Protein AF-A0A6I3SQA0-F1 (afdb_monomer_lite)

Foldseek 3Di:
DDDDDDDDPPDDDDPPPPDDPDPDDDDDDDDDDDDDDDDDDDDDDDDDDPPDPPLPLDDLCNAPCNVVLVVLVVLVVVLVVLLVVLVVLLVVLLVVLPPPPCVVVLVVLVVVLVVVVVVLVVVLVVLVVQLVVLVVQLVVCSVVSPPPSNNCSSPVRNSVSSVVNSVSSVVNSVSSVVSSVVSVVSVDPPPDD

Radius of gyration: 27.85 Å; chains: 1; bounding box: 85×51×80 Å

Sequence (193 aa):
MLKKLGTVVATLLIALAFAVPAFAADDIGASTAATDTQAVITDGNSGESTENSNIKTLKVKELQGYDQLLTLRAEAVQIRSQIAQNNKTINNLGPSFKKSSNKTQAKSIIANYRTQIKQLRTDLKTLWATQKTNWTDMKIAKKAKDSATMQQIMTDKILVTRTDINSKLSSIVTLQQQTIQSLQGLLQPVAQQ

Structure (mmCIF, N/CA/C/O backbone):
data_AF-A0A6I3SQA0-F1
#
_entry.id   AF-A0A6I3SQA0-F1
#
loop_
_atom_site.group_PDB
_atom_site.id
_atom_site.type_symbol
_atom_site.label_atom_id
_atom_site.label_alt_id
_atom_site.label_comp_id
_atom_site.label_asym_id
_atom_site.label_entity_id
_atom_site.label_seq_id
_atom_site.pdbx_PDB_ins_code
_atom_site.Cartn_x
_atom_site.Cartn_y
_atom_site.Cartn_z
_atom_site.occupancy
_atom_site.B_iso_or_equiv
_atom_site.auth_seq_id
_atom_site.auth_comp_id
_atom_site.auth_asym_id
_atom_site.auth_atom_id
_atom_site.pdbx_PDB_model_num
ATOM 1 N N . MET A 1 1 ? -50.321 13.659 24.197 1.00 42.19 1 MET A N 1
ATOM 2 C CA . MET A 1 1 ? -49.419 12.818 23.381 1.00 42.19 1 MET A CA 1
ATOM 3 C C . MET A 1 1 ? -48.777 13.676 22.297 1.00 42.19 1 MET A C 1
ATOM 5 O O . MET A 1 1 ? -49.340 13.827 21.227 1.00 42.19 1 MET A O 1
ATOM 9 N N . LEU A 1 2 ? -47.642 14.310 22.593 1.00 41.03 2 LEU A N 1
ATOM 10 C CA . LEU A 1 2 ? -46.881 15.098 21.622 1.00 41.03 2 LEU A CA 1
ATOM 11 C C . LEU A 1 2 ? -45.393 14.937 21.936 1.00 41.03 2 LEU A C 1
ATOM 13 O O . LEU A 1 2 ? -44.930 15.428 22.962 1.00 41.03 2 LEU A O 1
ATOM 17 N N . LYS A 1 3 ? -44.641 14.305 21.036 1.00 37.97 3 LYS A N 1
ATOM 18 C CA . LYS A 1 3 ? -43.213 14.591 20.878 1.00 37.97 3 LYS A CA 1
ATOM 19 C C . LYS A 1 3 ? -42.933 14.816 19.397 1.00 37.97 3 LYS A C 1
ATOM 21 O O . LYS A 1 3 ? -42.853 13.888 18.604 1.00 37.97 3 LYS A O 1
ATOM 26 N N . LYS A 1 4 ? -42.887 16.108 19.067 1.00 35.59 4 LYS A N 1
ATOM 27 C CA . LYS A 1 4 ? -42.318 16.695 17.855 1.00 35.59 4 LYS A CA 1
ATOM 28 C C . LYS A 1 4 ? -40.792 16.489 17.825 1.00 35.59 4 LYS A C 1
ATOM 30 O O . LYS A 1 4 ? -40.180 16.308 18.874 1.00 35.59 4 LYS A O 1
ATOM 35 N N . LEU A 1 5 ? -40.244 16.745 16.634 1.00 31.92 5 LEU A N 1
ATOM 36 C CA . LEU A 1 5 ? -38.847 17.046 16.284 1.00 31.92 5 LEU A CA 1
ATOM 37 C C . LEU A 1 5 ? -37.906 15.834 16.211 1.00 31.92 5 LEU A C 1
ATOM 39 O O . LEU A 1 5 ? -37.794 15.060 17.145 1.00 31.92 5 LEU A O 1
ATOM 43 N N . GLY A 1 6 ? -37.143 15.638 15.143 1.00 29.95 6 GLY A N 1
ATOM 44 C CA . GLY A 1 6 ? -36.937 16.484 13.979 1.00 29.95 6 GLY A CA 1
ATOM 45 C C . GLY A 1 6 ? -35.904 15.815 13.085 1.00 29.95 6 GLY A C 1
ATOM 46 O O . GLY A 1 6 ? -34.876 15.329 13.552 1.00 29.95 6 GLY A O 1
ATOM 47 N N . THR A 1 7 ? -36.217 15.773 11.800 1.00 44.69 7 THR A N 1
ATOM 48 C CA . THR A 1 7 ? -35.307 15.456 10.710 1.00 44.69 7 THR A CA 1
ATOM 49 C C . THR A 1 7 ? -34.054 16.321 10.834 1.00 44.69 7 THR A C 1
ATOM 51 O O . THR A 1 7 ? -34.118 17.529 10.628 1.00 44.69 7 THR A O 1
ATOM 54 N N . VAL A 1 8 ? -32.911 15.719 11.162 1.00 34.03 8 VAL A N 1
ATOM 55 C CA . VAL A 1 8 ? -31.604 16.358 10.975 1.00 34.03 8 VAL A CA 1
ATOM 56 C C . VAL A 1 8 ? -30.905 15.614 9.849 1.00 34.03 8 VAL A C 1
ATOM 58 O O . VAL A 1 8 ? -30.172 14.649 10.054 1.00 34.03 8 VAL A O 1
ATOM 61 N N . VAL A 1 9 ? -31.178 16.081 8.632 1.00 40.03 9 VAL A N 1
ATOM 62 C CA . VAL A 1 9 ? -30.274 15.920 7.496 1.00 40.03 9 VAL A CA 1
ATOM 63 C C . VAL A 1 9 ? -29.010 16.694 7.860 1.00 40.03 9 VAL A C 1
ATOM 65 O O . VAL A 1 9 ? -28.959 17.914 7.742 1.00 40.03 9 VAL A O 1
ATOM 68 N N . ALA A 1 10 ? -28.002 15.995 8.376 1.00 32.12 10 ALA A N 1
ATOM 69 C CA . ALA A 1 10 ? -26.673 16.559 8.556 1.00 32.12 10 ALA A CA 1
ATOM 70 C C . ALA A 1 10 ? -25.866 16.306 7.281 1.00 32.12 10 ALA A C 1
ATOM 72 O O . ALA A 1 10 ? -25.094 15.354 7.169 1.00 32.12 10 ALA A O 1
ATOM 73 N N . THR A 1 11 ? -26.080 17.184 6.306 1.00 37.72 11 THR A N 1
ATOM 74 C CA . THR A 1 11 ? -25.129 17.459 5.234 1.00 37.72 11 THR A CA 1
ATOM 75 C C . THR A 1 11 ? -23.795 17.840 5.873 1.00 37.72 11 THR A C 1
ATOM 77 O O . THR A 1 11 ? -23.698 18.885 6.511 1.00 37.72 11 THR A O 1
ATOM 80 N N . LEU A 1 12 ? -22.755 17.022 5.710 1.00 29.83 12 LEU A N 1
ATOM 81 C CA . LEU A 1 12 ? -21.387 17.498 5.897 1.00 29.83 12 LEU A CA 1
ATOM 82 C C . LEU A 1 12 ? -20.441 16.798 4.920 1.00 29.83 12 LEU A C 1
ATOM 84 O O . LEU A 1 12 ? -19.926 15.705 5.164 1.00 29.83 12 LEU A O 1
ATOM 88 N N . LEU A 1 13 ? -20.249 17.474 3.784 1.00 32.06 13 LEU A N 1
ATOM 89 C CA . LEU A 1 13 ? -19.132 17.275 2.874 1.00 32.06 13 LEU A CA 1
ATOM 90 C C . LEU A 1 13 ? -17.818 17.364 3.658 1.00 32.06 13 LEU A C 1
ATOM 92 O O . LEU A 1 13 ? -17.488 18.418 4.193 1.00 32.06 13 LEU A O 1
ATOM 96 N N . ILE A 1 14 ? -17.014 16.305 3.619 1.00 33.38 14 ILE A N 1
ATOM 97 C CA . ILE A 1 14 ? -15.559 16.447 3.685 1.00 33.38 14 ILE A CA 1
ATOM 98 C C . ILE A 1 14 ? -15.004 15.711 2.474 1.00 33.38 14 ILE A C 1
ATOM 100 O O . ILE A 1 14 ? -14.694 14.519 2.507 1.00 33.38 14 ILE A O 1
ATOM 104 N N . ALA A 1 15 ? -14.935 16.454 1.373 1.00 27.38 15 ALA A N 1
ATOM 105 C CA . ALA A 1 15 ? -14.136 16.101 0.221 1.00 27.38 15 ALA A CA 1
ATOM 106 C C . ALA A 1 15 ? -12.661 16.135 0.644 1.00 27.38 15 ALA A C 1
ATOM 108 O O . ALA A 1 15 ? -12.051 17.200 0.710 1.00 27.38 15 ALA A O 1
ATOM 109 N N . LEU A 1 16 ? -12.062 14.975 0.929 1.00 33.22 16 LEU A N 1
ATOM 110 C CA . LEU A 1 16 ? -10.613 14.855 0.787 1.00 33.22 16 LEU A CA 1
ATOM 111 C C . LEU A 1 16 ? -10.333 14.735 -0.710 1.00 33.22 16 LEU A C 1
ATOM 113 O O . LEU A 1 16 ? -10.304 13.643 -1.277 1.00 33.22 16 LEU A O 1
ATOM 117 N N . ALA A 1 17 ? -10.186 15.896 -1.345 1.00 27.89 17 ALA A N 1
ATOM 118 C CA . ALA A 1 17 ? -9.685 16.031 -2.697 1.00 27.89 17 ALA A CA 1
ATOM 119 C C . ALA A 1 17 ? -8.232 15.534 -2.740 1.00 27.89 17 ALA A C 1
ATOM 121 O O . ALA A 1 17 ? -7.281 16.298 -2.599 1.00 27.89 17 ALA A O 1
ATOM 122 N N . PHE A 1 18 ? -8.047 14.231 -2.936 1.00 32.66 18 PHE A N 1
ATOM 123 C CA . PHE A 1 18 ? -6.822 13.743 -3.548 1.00 32.66 18 PHE A CA 1
ATOM 124 C C . PHE A 1 18 ? -7.008 13.880 -5.048 1.00 32.66 18 PHE A C 1
ATOM 126 O O . PHE A 1 18 ? -7.615 13.025 -5.691 1.00 32.66 18 PHE A O 1
ATOM 133 N N . ALA A 1 19 ? -6.527 15.008 -5.571 1.00 26.86 19 ALA A N 1
ATOM 134 C CA . ALA A 1 19 ? -6.449 15.273 -6.994 1.00 26.86 19 ALA A CA 1
ATOM 135 C C . ALA A 1 19 ? -5.801 14.072 -7.698 1.00 26.86 19 ALA A C 1
ATOM 137 O O . ALA A 1 19 ? -4.611 13.792 -7.544 1.00 26.86 19 ALA A O 1
ATOM 138 N N . VAL A 1 20 ? -6.614 13.345 -8.457 1.00 37.06 20 VAL A N 1
ATOM 139 C CA . VAL A 1 20 ? -6.138 12.502 -9.546 1.00 37.06 20 VAL A CA 1
ATOM 140 C C . VAL A 1 20 ? -5.613 13.482 -10.595 1.00 37.06 20 VAL A C 1
ATOM 142 O O . VAL A 1 20 ? -6.399 14.311 -11.051 1.00 37.06 20 VAL A O 1
ATOM 145 N N . PRO A 1 21 ? -4.325 13.470 -10.978 1.00 33.28 21 PRO A N 1
ATOM 146 C CA . PRO A 1 21 ? -3.909 14.250 -12.130 1.00 33.28 21 PRO A CA 1
ATOM 147 C C . PRO A 1 21 ? -4.574 13.642 -13.369 1.00 33.28 21 PRO A C 1
ATOM 149 O O . PRO A 1 21 ? -4.162 12.592 -13.864 1.00 33.28 21 PRO A O 1
ATOM 152 N N . ALA A 1 22 ? -5.637 14.300 -13.830 1.00 29.73 22 ALA A N 1
ATOM 153 C CA . ALA A 1 22 ? -6.148 14.156 -15.178 1.00 29.73 22 ALA A CA 1
ATOM 154 C C . ALA A 1 22 ? -5.060 14.686 -16.118 1.00 29.73 22 ALA A C 1
ATOM 156 O O . ALA A 1 22 ? -4.731 15.870 -16.098 1.00 29.73 22 ALA A O 1
ATOM 157 N N . PHE A 1 23 ? -4.440 13.800 -16.895 1.00 36.56 23 PHE A N 1
ATOM 158 C CA . PHE A 1 23 ? -3.566 14.222 -17.981 1.00 36.56 23 PHE A CA 1
ATOM 159 C C . PHE A 1 23 ? -4.455 14.679 -19.136 1.00 36.56 23 PHE A C 1
ATOM 161 O O . PHE A 1 23 ? -4.840 13.876 -19.981 1.00 36.56 23 PHE A O 1
ATOM 168 N N . ALA A 1 24 ? -4.804 15.966 -19.120 1.00 29.92 24 ALA A N 1
ATOM 169 C CA . ALA A 1 24 ? -5.244 16.672 -20.308 1.00 29.92 24 ALA A CA 1
ATOM 170 C C . ALA A 1 24 ? -4.073 16.692 -21.298 1.00 29.92 24 ALA A C 1
ATOM 172 O O . ALA A 1 24 ? -2.954 17.091 -20.960 1.00 29.92 24 ALA A O 1
ATOM 173 N N . ALA A 1 25 ? -4.330 16.163 -22.487 1.00 41.66 25 ALA A N 1
ATOM 174 C CA . ALA A 1 25 ? -3.554 16.483 -23.662 1.00 41.66 25 ALA A CA 1
ATOM 175 C C . ALA A 1 25 ? -3.893 17.929 -24.019 1.00 41.66 25 ALA A C 1
ATOM 177 O O . ALA A 1 25 ? -5.056 18.211 -24.273 1.00 41.66 25 ALA A O 1
ATOM 178 N N . ASP A 1 26 ? -2.902 18.811 -24.003 1.00 27.00 26 ASP A N 1
ATOM 179 C CA . ASP A 1 26 ? -2.930 19.979 -24.867 1.00 27.00 26 ASP A CA 1
ATOM 180 C C . ASP A 1 26 ? -1.509 20.296 -25.321 1.00 27.00 26 ASP A C 1
ATOM 182 O O . ASP A 1 26 ? -0.559 20.412 -24.540 1.00 27.00 26 ASP A O 1
ATOM 186 N N . ASP A 1 27 ? -1.417 20.292 -26.639 1.00 35.72 27 ASP A N 1
ATOM 187 C CA . ASP A 1 27 ? -0.406 20.885 -27.485 1.00 35.72 27 ASP A CA 1
ATOM 188 C C . ASP A 1 27 ? -0.592 22.407 -27.432 1.00 35.72 27 ASP A C 1
ATOM 190 O O . ASP A 1 27 ? -1.727 22.865 -27.386 1.00 35.72 27 ASP A O 1
ATOM 194 N N . ILE A 1 28 ? 0.499 23.170 -27.394 1.00 33.66 28 ILE A N 1
ATOM 195 C CA . ILE A 1 28 ? 0.663 24.505 -27.993 1.00 33.66 28 ILE A CA 1
ATOM 196 C C . ILE A 1 28 ? 2.123 24.915 -27.751 1.00 33.66 28 ILE A C 1
ATOM 198 O O . ILE A 1 28 ? 2.663 24.803 -26.647 1.00 33.66 28 ILE A O 1
ATOM 202 N N . GLY A 1 29 ? 2.767 25.322 -28.843 1.00 29.42 29 GLY A N 1
ATOM 203 C CA . GLY A 1 29 ? 4.192 25.600 -28.949 1.00 29.42 29 GLY A CA 1
ATOM 204 C C . GLY A 1 29 ? 4.628 27.023 -28.576 1.00 29.42 29 GLY A C 1
ATOM 205 O O . GLY A 1 29 ? 3.884 27.796 -27.981 1.00 29.42 29 GLY A O 1
ATOM 206 N N . ALA A 1 30 ? 5.848 27.323 -29.049 1.00 30.61 30 ALA A N 1
ATOM 207 C CA . ALA A 1 30 ? 6.644 28.560 -28.977 1.00 30.61 30 ALA A CA 1
ATOM 208 C C . ALA A 1 30 ? 7.423 28.758 -27.655 1.00 30.61 30 ALA A C 1
ATOM 210 O O . ALA A 1 30 ? 6.841 28.904 -26.590 1.00 30.61 30 ALA A O 1
ATOM 211 N N . SER A 1 31 ? 8.751 28.562 -27.623 1.00 36.62 31 SER A N 1
ATOM 212 C CA . SER A 1 31 ? 9.855 29.346 -28.231 1.00 36.62 31 SER A CA 1
ATOM 213 C C . SER A 1 31 ? 10.203 30.604 -27.431 1.00 36.62 31 SER A C 1
ATOM 215 O O . SER A 1 31 ? 9.398 31.521 -27.429 1.00 36.62 31 SER A O 1
ATOM 217 N N . THR A 1 32 ? 11.422 30.654 -26.866 1.00 29.69 32 THR A N 1
ATOM 218 C CA . THR A 1 32 ? 12.403 31.758 -27.020 1.00 29.69 32 THR A CA 1
ATOM 219 C C . THR A 1 32 ? 13.743 31.427 -26.330 1.00 29.69 32 THR A C 1
ATOM 221 O O . THR A 1 32 ? 13.798 31.334 -25.111 1.00 29.69 32 THR A O 1
ATOM 224 N N . ALA A 1 33 ? 14.779 31.269 -27.165 1.00 29.97 33 ALA A N 1
ATOM 225 C CA . ALA A 1 33 ? 16.133 31.858 -27.143 1.00 29.97 33 ALA A CA 1
ATOM 226 C C . ALA A 1 33 ? 17.125 31.773 -25.949 1.00 29.97 33 ALA A C 1
ATOM 228 O O . ALA A 1 33 ? 16.778 31.959 -24.787 1.00 29.97 33 ALA A O 1
ATOM 229 N N . ALA A 1 34 ? 18.400 31.718 -26.387 1.00 29.77 34 ALA A N 1
ATOM 230 C CA . ALA A 1 34 ? 19.693 32.024 -25.744 1.00 29.77 34 ALA A CA 1
ATOM 231 C C . ALA A 1 34 ? 20.416 30.812 -25.094 1.00 29.77 34 ALA A C 1
ATOM 233 O O . ALA A 1 34 ? 19.818 30.091 -24.307 1.00 29.77 34 ALA A O 1
ATOM 234 N N . THR A 1 35 ? 21.681 30.477 -25.392 1.00 30.95 35 THR A N 1
ATOM 235 C CA . THR A 1 35 ? 22.787 31.275 -25.961 1.00 30.95 35 THR A CA 1
ATOM 236 C C . THR A 1 35 ? 23.863 30.367 -26.581 1.00 30.95 35 THR A C 1
ATOM 238 O O . THR A 1 35 ? 24.068 29.242 -26.129 1.00 30.95 35 THR A O 1
ATOM 241 N N . ASP A 1 36 ? 24.542 30.914 -27.589 1.00 33.62 36 ASP A N 1
ATOM 242 C CA . ASP A 1 36 ? 25.757 30.465 -28.279 1.00 33.62 36 ASP A CA 1
ATOM 243 C C . ASP A 1 36 ? 26.790 29.679 -27.458 1.00 33.62 36 ASP A C 1
ATOM 245 O O . ASP A 1 36 ? 27.212 30.086 -26.375 1.00 33.62 36 ASP A O 1
ATOM 249 N N . THR A 1 37 ? 27.359 28.652 -28.089 1.00 33.88 37 THR A N 1
ATOM 250 C CA . THR A 1 37 ? 28.817 28.465 -28.095 1.00 33.88 37 THR A CA 1
ATOM 251 C C . THR A 1 37 ? 29.244 27.768 -29.383 1.00 33.88 37 THR A C 1
ATOM 253 O O . THR A 1 37 ? 28.680 26.754 -29.788 1.00 33.88 37 THR A O 1
ATOM 256 N N . GLN A 1 38 ? 30.222 28.382 -30.043 1.00 31.52 38 GLN A N 1
ATOM 257 C CA . GLN A 1 38 ? 30.774 28.003 -31.336 1.00 31.52 38 GLN A CA 1
ATOM 258 C C . GLN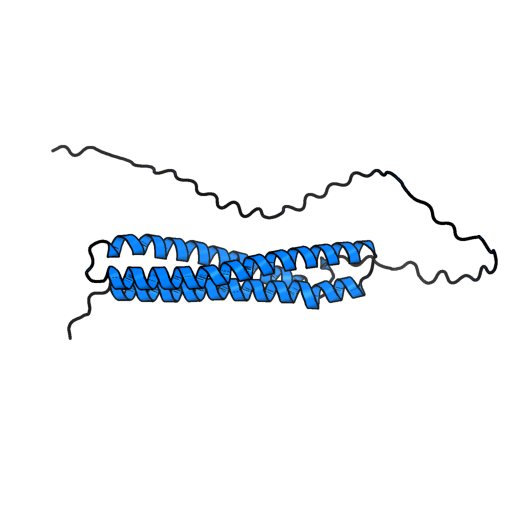 A 1 38 ? 31.399 26.602 -31.331 1.00 31.52 38 GLN A C 1
ATOM 260 O O . GLN A 1 38 ? 32.177 26.270 -30.438 1.00 31.52 38 GLN A O 1
ATOM 265 N N . ALA A 1 39 ? 31.179 25.851 -32.410 1.00 32.28 39 ALA A N 1
ATOM 266 C CA . ALA A 1 39 ? 32.144 24.878 -32.903 1.00 32.28 39 ALA A CA 1
ATOM 267 C C . ALA A 1 39 ? 32.172 24.926 -34.438 1.00 32.28 39 ALA A C 1
ATOM 269 O O . ALA A 1 39 ? 31.146 24.877 -35.112 1.00 32.28 39 ALA A O 1
ATOM 270 N N . VAL A 1 40 ? 33.390 25.107 -34.930 1.00 30.30 40 VAL A N 1
ATOM 271 C CA . VAL A 1 40 ? 33.841 25.313 -36.306 1.00 30.30 40 VAL A CA 1
ATOM 272 C C . VAL A 1 40 ? 33.464 24.154 -37.239 1.00 30.30 40 VAL A C 1
ATOM 274 O O . VAL A 1 40 ? 33.507 22.990 -36.849 1.00 30.30 40 VAL A O 1
ATOM 277 N N . ILE A 1 41 ? 33.134 24.501 -38.487 1.00 37.31 41 ILE A N 1
ATOM 278 C CA . ILE A 1 41 ? 32.926 23.587 -39.617 1.00 37.31 41 ILE A CA 1
ATOM 279 C C . ILE A 1 41 ? 34.285 23.050 -40.086 1.00 37.31 41 ILE A C 1
ATOM 281 O O . ILE A 1 41 ? 35.149 23.839 -40.463 1.00 37.31 41 ILE A O 1
ATOM 285 N N . THR A 1 42 ? 34.420 21.727 -40.169 1.00 36.78 42 THR A N 1
ATOM 286 C CA . THR A 1 42 ? 35.333 21.088 -41.125 1.00 36.78 42 THR A CA 1
ATOM 287 C C . THR A 1 42 ? 34.539 20.045 -41.901 1.00 36.78 42 THR A C 1
ATOM 289 O O . THR A 1 42 ? 34.077 19.054 -41.338 1.00 36.78 42 THR A O 1
ATOM 292 N N . ASP A 1 43 ? 34.352 20.327 -43.188 1.00 36.72 43 ASP A N 1
ATOM 293 C CA . ASP A 1 43 ? 33.800 19.432 -44.202 1.00 36.72 43 ASP A CA 1
ATOM 294 C C . ASP A 1 43 ? 34.686 18.192 -44.381 1.00 36.72 43 ASP A C 1
ATOM 296 O O . ASP A 1 43 ? 35.915 18.294 -44.378 1.00 36.72 43 ASP A O 1
ATOM 300 N N . GLY A 1 44 ? 34.064 17.035 -44.617 1.00 32.09 44 GLY A N 1
ATOM 301 C CA . GLY A 1 44 ? 34.763 15.861 -45.140 1.00 32.09 44 GLY A CA 1
ATOM 302 C C . GLY A 1 44 ? 34.327 14.535 -44.531 1.00 32.09 44 GLY A C 1
ATOM 303 O O . GLY A 1 44 ? 34.974 14.032 -43.620 1.00 32.09 44 GLY A O 1
ATOM 304 N N . ASN A 1 45 ? 33.252 13.955 -45.069 1.00 35.22 45 ASN A N 1
ATOM 305 C CA . ASN A 1 45 ? 33.235 12.627 -45.704 1.00 35.22 45 ASN A CA 1
ATOM 306 C C . ASN A 1 45 ? 31.795 12.086 -45.684 1.00 35.22 45 ASN A C 1
ATOM 308 O O . ASN A 1 45 ? 31.339 11.471 -44.721 1.00 35.22 45 ASN A O 1
ATOM 312 N N . SER A 1 46 ? 31.067 12.353 -46.765 1.00 42.59 46 SER A N 1
ATOM 313 C CA . SER A 1 46 ? 29.770 11.763 -47.074 1.00 42.59 46 SER A CA 1
ATOM 314 C C . SER A 1 46 ? 29.947 10.273 -47.374 1.00 42.59 46 SER A C 1
ATOM 316 O O . SER A 1 46 ? 30.224 9.888 -48.509 1.00 42.59 46 SER A O 1
ATOM 318 N N . GLY A 1 47 ? 29.812 9.452 -46.338 1.00 29.48 47 GLY A N 1
ATOM 319 C CA . GLY A 1 47 ? 29.610 8.013 -46.434 1.00 29.48 47 GLY A CA 1
ATOM 320 C C . GLY A 1 47 ? 28.231 7.683 -45.885 1.00 29.48 47 GLY A C 1
ATOM 321 O O . GLY A 1 47 ? 28.007 7.741 -44.680 1.00 29.48 47 GLY A O 1
ATOM 322 N N . GLU A 1 48 ? 27.302 7.395 -46.788 1.00 41.66 48 GLU A N 1
ATOM 323 C CA . GLU A 1 48 ? 25.986 6.852 -46.488 1.00 41.66 48 GLU A CA 1
ATOM 324 C C . GLU A 1 48 ? 26.085 5.622 -45.579 1.00 41.66 48 GLU A C 1
ATOM 326 O O . GLU A 1 48 ? 26.630 4.586 -45.947 1.00 41.66 48 GLU A O 1
ATOM 331 N N . SER A 1 49 ? 25.433 5.698 -44.428 1.00 37.25 49 SER A N 1
ATOM 332 C CA . SER A 1 49 ? 24.688 4.562 -43.903 1.00 37.25 49 SER A CA 1
ATOM 333 C C . SER A 1 49 ? 23.388 5.112 -43.338 1.00 37.25 49 SER A C 1
ATOM 335 O O . SER A 1 49 ? 23.240 5.365 -42.141 1.00 37.25 49 SER A O 1
ATOM 337 N N . THR A 1 50 ? 22.434 5.354 -44.237 1.00 43.22 50 THR A N 1
ATOM 338 C CA . THR A 1 50 ? 21.017 5.498 -43.900 1.00 43.22 50 THR A CA 1
ATOM 339 C C . THR A 1 50 ? 20.519 4.140 -43.399 1.00 43.22 50 THR A C 1
ATOM 341 O O . THR A 1 50 ? 19.752 3.445 -44.059 1.00 43.22 50 THR A O 1
ATOM 344 N N . GLU A 1 51 ? 21.008 3.712 -42.237 1.00 44.50 51 GLU A N 1
ATOM 345 C CA . GLU A 1 51 ? 20.535 2.508 -41.578 1.00 44.50 51 GLU A CA 1
ATOM 346 C C . GLU A 1 51 ? 19.158 2.794 -40.979 1.00 44.50 51 GLU A C 1
ATOM 348 O O . GLU A 1 51 ? 18.982 3.274 -39.864 1.00 44.50 51 GLU A O 1
ATOM 353 N N . ASN A 1 52 ? 18.165 2.452 -41.795 1.00 43.28 52 ASN A N 1
ATOM 354 C CA . ASN A 1 52 ? 16.949 1.790 -41.359 1.00 43.28 52 ASN A CA 1
ATOM 355 C C . ASN A 1 52 ? 16.037 2.633 -40.448 1.00 43.28 52 ASN A C 1
ATOM 357 O O . ASN A 1 52 ? 15.850 2.384 -39.256 1.00 43.28 52 ASN A O 1
ATOM 361 N N . SER A 1 53 ? 15.373 3.609 -41.065 1.00 39.34 53 SER A N 1
ATOM 362 C CA . SER A 1 53 ? 14.264 4.406 -40.529 1.00 39.34 53 SER A CA 1
ATOM 363 C C . SER A 1 53 ? 12.976 3.587 -40.316 1.00 39.34 53 SER A C 1
ATOM 365 O O . SER A 1 53 ? 11.893 3.960 -40.756 1.00 39.34 53 SER A O 1
ATOM 367 N N . ASN A 1 54 ? 13.078 2.495 -39.557 1.00 42.41 54 ASN A N 1
ATOM 368 C CA . ASN A 1 54 ? 11.956 1.720 -39.028 1.00 42.41 54 ASN A CA 1
ATOM 369 C C . ASN A 1 54 ? 11.953 1.700 -37.490 1.00 42.41 54 ASN A C 1
ATOM 371 O O . ASN A 1 54 ? 11.511 0.735 -36.865 1.00 42.41 54 ASN A O 1
ATOM 375 N N . ILE A 1 55 ? 12.410 2.781 -36.843 1.00 53.50 55 ILE A N 1
ATOM 376 C CA . ILE A 1 55 ? 12.257 2.944 -35.390 1.00 53.50 55 ILE A CA 1
ATOM 377 C C . ILE A 1 55 ? 10.776 3.214 -35.094 1.00 53.50 55 ILE A C 1
ATOM 379 O O . ILE A 1 55 ? 10.322 4.356 -34.968 1.00 53.50 55 ILE A O 1
ATOM 383 N N . LYS A 1 56 ? 9.995 2.135 -35.003 1.00 60.09 56 LYS A N 1
ATOM 384 C CA . LYS A 1 56 ? 8.631 2.151 -34.482 1.00 60.09 56 LYS A CA 1
ATOM 385 C C . LYS A 1 56 ? 8.697 2.781 -33.094 1.00 60.09 56 LYS A C 1
ATOM 387 O O . LYS A 1 56 ? 9.287 2.220 -32.178 1.00 60.09 56 LYS A O 1
ATOM 392 N N . THR A 1 57 ? 8.140 3.983 -32.951 1.00 64.25 57 THR A N 1
ATOM 393 C CA . THR A 1 57 ? 8.141 4.691 -31.667 1.00 64.25 57 THR A CA 1
ATOM 394 C C . THR A 1 57 ? 7.327 3.875 -30.669 1.00 64.25 57 THR A C 1
ATOM 396 O O . THR A 1 57 ? 6.097 3.851 -30.747 1.00 64.25 57 THR A O 1
ATOM 399 N N . LEU A 1 58 ? 8.021 3.192 -29.757 1.00 74.81 58 LEU A N 1
ATOM 400 C CA . LEU A 1 58 ? 7.406 2.318 -28.770 1.00 74.81 58 LEU A CA 1
ATOM 401 C C . LEU A 1 58 ? 6.500 3.143 -27.849 1.00 74.81 58 LEU A C 1
ATOM 403 O O . LEU A 1 58 ? 6.916 4.136 -27.241 1.00 74.81 58 LEU A O 1
ATOM 407 N N . LYS A 1 59 ? 5.225 2.763 -27.752 1.00 87.88 59 LYS A N 1
ATOM 408 C CA . LYS A 1 59 ? 4.281 3.424 -26.841 1.00 87.88 59 LYS A CA 1
ATOM 409 C C . LYS A 1 59 ? 4.437 2.828 -25.442 1.00 87.88 59 LYS A C 1
ATOM 411 O O . LYS A 1 59 ? 4.675 1.643 -25.293 1.00 87.88 59 LYS A O 1
ATOM 416 N N . VAL A 1 60 ? 4.195 3.617 -24.390 1.00 83.75 60 VAL A N 1
ATOM 417 C CA . VAL A 1 60 ? 4.263 3.139 -22.984 1.00 83.75 60 VAL A CA 1
ATOM 418 C C . VAL A 1 60 ? 3.391 1.898 -22.736 1.00 83.75 60 VAL A C 1
ATOM 420 O O . VAL A 1 60 ? 3.745 1.052 -21.928 1.00 83.75 60 VAL A O 1
ATOM 423 N N . LYS A 1 61 ? 2.261 1.786 -23.443 1.00 91.00 61 LYS A N 1
ATOM 424 C CA . LYS A 1 61 ? 1.348 0.635 -23.372 1.00 91.00 61 LYS A CA 1
ATOM 425 C C . LYS A 1 61 ? 1.886 -0.648 -24.018 1.00 91.00 61 LYS A C 1
ATOM 427 O O . LYS A 1 61 ? 1.305 -1.702 -23.834 1.00 91.00 61 LYS A O 1
ATOM 432 N N . GLU A 1 62 ? 2.936 -0.529 -24.821 1.00 89.38 62 GLU A N 1
ATOM 433 C CA . GLU A 1 62 ? 3.609 -1.642 -25.498 1.00 89.38 62 GLU A CA 1
ATOM 434 C C . GLU A 1 62 ? 4.817 -2.132 -24.680 1.00 89.38 62 GLU A C 1
ATOM 436 O O . GLU A 1 62 ? 5.444 -3.117 -25.055 1.00 89.38 62 GLU A O 1
ATOM 441 N N . LEU A 1 63 ? 5.142 -1.460 -23.565 1.00 91.50 63 LEU A N 1
ATOM 442 C CA . LEU A 1 63 ? 6.196 -1.884 -22.646 1.00 91.50 63 LEU A CA 1
ATOM 443 C C . LEU A 1 63 ? 5.762 -3.124 -21.868 1.00 91.50 63 LEU A C 1
ATOM 445 O O . LEU A 1 63 ? 4.629 -3.210 -21.379 1.00 91.50 63 LEU A O 1
ATOM 449 N N . GLN A 1 64 ? 6.703 -4.042 -21.667 1.00 92.50 64 GLN A N 1
ATOM 450 C CA . GLN A 1 64 ? 6.482 -5.182 -20.787 1.00 92.50 64 GLN A CA 1
ATOM 451 C C . GLN A 1 64 ? 6.189 -4.678 -19.371 1.00 92.50 64 GLN A C 1
ATOM 453 O O . GLN A 1 64 ? 6.845 -3.755 -18.878 1.00 92.50 64 GLN A O 1
ATOM 458 N N . GLY A 1 65 ? 5.182 -5.273 -18.731 1.00 92.62 65 GLY A N 1
ATOM 459 C CA . GLY A 1 65 ? 4.743 -4.883 -17.394 1.00 92.62 65 GLY A CA 1
ATOM 460 C C . GLY A 1 65 ? 3.661 -3.797 -17.354 1.00 92.62 65 GLY A C 1
ATOM 461 O O . GLY A 1 65 ? 3.154 -3.491 -16.275 1.00 92.62 65 GLY A O 1
ATOM 462 N N . TYR A 1 66 ? 3.236 -3.244 -18.497 1.00 94.12 66 TYR A N 1
ATOM 463 C CA . TYR A 1 66 ? 2.131 -2.279 -18.527 1.00 94.12 66 TYR A CA 1
ATOM 464 C C . TYR A 1 66 ? 0.817 -2.861 -17.974 1.00 94.12 66 TYR A C 1
ATOM 466 O O . TYR A 1 66 ? 0.148 -2.211 -17.169 1.00 94.12 66 TYR A O 1
ATOM 474 N N . ASP A 1 67 ? 0.477 -4.104 -18.315 1.00 94.62 67 ASP A N 1
ATOM 475 C CA . ASP A 1 67 ? -0.742 -4.755 -17.810 1.00 94.62 67 ASP A CA 1
ATOM 476 C C . ASP A 1 67 ? -0.665 -5.049 -16.305 1.00 94.62 67 ASP A C 1
ATOM 478 O O . ASP A 1 67 ? -1.639 -4.862 -15.566 1.00 94.62 67 ASP A O 1
ATOM 482 N N . GLN A 1 68 ? 0.521 -5.414 -15.808 1.00 96.25 68 GLN A N 1
ATOM 483 C CA . GLN A 1 68 ? 0.765 -5.544 -14.371 1.00 96.25 68 GLN A CA 1
ATOM 484 C C . GLN A 1 68 ? 0.576 -4.197 -13.665 1.00 96.25 68 GLN A C 1
ATOM 486 O O . GLN A 1 68 ? -0.074 -4.123 -12.623 1.00 96.25 68 GLN A O 1
ATOM 491 N N . LEU A 1 69 ? 1.074 -3.104 -14.249 1.00 96.00 69 LEU A N 1
ATOM 492 C CA . LEU A 1 69 ? 0.850 -1.759 -13.725 1.00 96.00 69 LEU A CA 1
ATOM 493 C C . LEU A 1 69 ? -0.648 -1.416 -13.667 1.00 96.00 69 LEU A C 1
ATO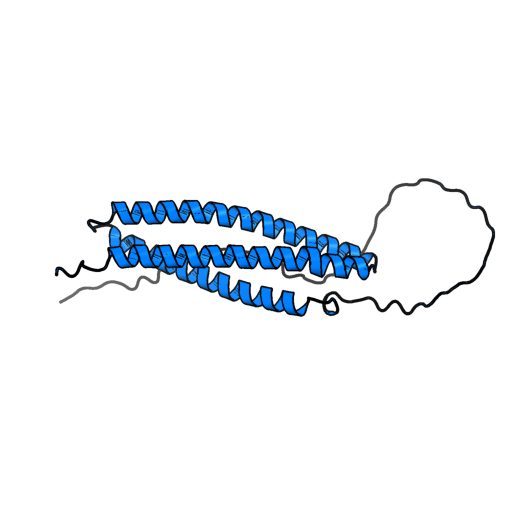M 495 O O . LEU A 1 69 ? -1.087 -0.797 -12.694 1.00 96.00 69 LEU A O 1
ATOM 499 N N . LEU A 1 70 ? -1.436 -1.785 -14.683 1.00 95.12 70 LEU A N 1
ATOM 500 C CA . LEU A 1 70 ? -2.889 -1.583 -14.670 1.00 95.12 70 LEU A CA 1
ATOM 501 C C . LEU A 1 70 ? -3.563 -2.386 -13.553 1.00 95.12 70 LEU A C 1
ATOM 503 O O . LEU A 1 70 ? -4.391 -1.836 -12.825 1.00 95.12 70 LEU A O 1
ATOM 507 N N . THR A 1 71 ? -3.147 -3.635 -13.358 1.00 97.19 71 THR A N 1
ATOM 508 C CA . THR A 1 71 ? -3.644 -4.504 -12.282 1.00 97.19 71 THR A CA 1
ATOM 509 C C . THR A 1 71 ? -3.348 -3.900 -10.908 1.00 97.19 71 THR A C 1
ATOM 511 O O . THR A 1 71 ? -4.267 -3.627 -10.135 1.00 97.19 71 THR A O 1
ATOM 514 N N . LEU A 1 72 ? -2.092 -3.520 -10.652 1.00 96.62 72 LEU A N 1
ATOM 515 C CA . LEU A 1 72 ? -1.687 -2.838 -9.417 1.00 96.62 72 LEU A CA 1
ATOM 516 C C . LEU A 1 72 ? -2.416 -1.494 -9.219 1.00 96.62 72 LEU A C 1
ATOM 518 O O . LEU A 1 72 ? -2.583 -1.003 -8.093 1.00 96.62 72 LEU A O 1
ATOM 522 N N . ARG A 1 73 ? -2.838 -0.836 -10.306 1.00 94.19 73 ARG A N 1
ATOM 523 C CA . ARG A 1 73 ? -3.673 0.368 -10.230 1.00 94.19 73 ARG A CA 1
ATOM 524 C C . ARG A 1 73 ? -5.078 0.059 -9.746 1.00 94.19 73 ARG A C 1
ATOM 526 O O . ARG A 1 73 ? -5.531 0.746 -8.829 1.00 94.19 73 ARG A O 1
ATOM 533 N N . ALA A 1 74 ? -5.713 -0.954 -10.321 1.00 93.00 74 ALA A N 1
ATOM 534 C CA . ALA A 1 74 ? -7.041 -1.404 -9.930 1.00 93.00 74 ALA A CA 1
ATOM 535 C C . ALA A 1 74 ? -7.068 -1.889 -8.471 1.00 93.00 74 ALA A C 1
ATOM 537 O O . ALA A 1 74 ? -7.912 -1.444 -7.694 1.00 93.00 74 ALA A O 1
ATOM 538 N N . GLU A 1 75 ? -6.091 -2.698 -8.059 1.00 93.06 75 GLU A N 1
ATOM 539 C CA . GLU A 1 75 ? -5.960 -3.172 -6.675 1.00 93.06 75 GLU A CA 1
ATOM 540 C C . GLU A 1 75 ? -5.906 -2.020 -5.672 1.00 93.06 75 GLU A C 1
ATOM 542 O O . GLU A 1 75 ? -6.641 -2.004 -4.686 1.00 93.06 75 GLU A O 1
ATOM 547 N N . ALA A 1 76 ? -5.095 -0.993 -5.934 1.00 90.62 76 ALA A N 1
ATOM 548 C CA . ALA A 1 76 ? -4.994 0.135 -5.013 1.00 90.62 76 ALA A CA 1
ATOM 549 C C . ALA A 1 76 ? -6.302 0.921 -4.876 1.00 90.62 76 ALA A C 1
ATOM 551 O O . ALA A 1 76 ? -6.529 1.539 -3.836 1.00 90.62 76 ALA A O 1
ATOM 552 N N . VAL A 1 77 ? -7.143 0.955 -5.918 1.00 93.25 77 VAL A N 1
ATOM 553 C CA . VAL A 1 77 ? -8.478 1.566 -5.827 1.00 93.25 77 VAL A CA 1
ATOM 554 C C . VAL A 1 77 ? -9.320 0.792 -4.816 1.00 93.25 77 VAL A C 1
ATOM 556 O O . VAL A 1 77 ? -9.891 1.407 -3.913 1.00 93.25 77 VAL A O 1
ATOM 559 N N . GLN A 1 78 ? -9.313 -0.540 -4.902 1.00 94.44 78 GLN A N 1
ATOM 560 C CA . GLN A 1 78 ? -10.022 -1.402 -3.954 1.00 94.44 78 GLN A CA 1
ATOM 561 C C . GLN A 1 78 ? -9.480 -1.245 -2.529 1.00 94.44 78 GLN A C 1
ATOM 563 O O . GLN A 1 78 ? -10.243 -0.983 -1.600 1.00 94.44 78 GLN A O 1
ATOM 568 N N . ILE A 1 79 ? -8.155 -1.285 -2.353 1.00 93.50 79 ILE A N 1
ATOM 569 C CA . ILE A 1 79 ? -7.519 -1.135 -1.036 1.00 93.50 79 ILE A CA 1
ATOM 570 C C . ILE A 1 79 ? -7.868 0.226 -0.414 1.00 93.50 79 ILE A C 1
ATOM 572 O O . ILE A 1 79 ? -8.215 0.306 0.763 1.00 93.50 79 ILE A O 1
ATOM 576 N N . ARG A 1 80 ? -7.844 1.318 -1.187 1.00 91.81 80 ARG A N 1
ATOM 577 C CA . ARG A 1 80 ? -8.228 2.651 -0.684 1.00 91.81 80 ARG A CA 1
ATOM 578 C C . ARG A 1 80 ? -9.694 2.728 -0.274 1.00 91.81 80 ARG A C 1
ATOM 580 O O . ARG A 1 80 ? -9.996 3.378 0.728 1.00 91.81 80 ARG A O 1
ATOM 587 N N . SER A 1 81 ? -10.580 2.071 -1.020 1.00 92.12 81 SER A N 1
ATOM 588 C CA . SER A 1 81 ? -11.992 1.951 -0.647 1.00 92.12 81 SER A CA 1
ATOM 589 C C . SER A 1 81 ? -12.133 1.252 0.709 1.00 92.12 81 SER A C 1
ATOM 591 O O . SER A 1 81 ? -12.771 1.785 1.623 1.00 92.12 81 SER A O 1
ATOM 593 N N . GLN A 1 82 ? -11.422 0.136 0.901 1.00 93.88 82 GLN A N 1
ATOM 594 C CA . GLN A 1 82 ? -11.394 -0.580 2.177 1.00 93.88 82 GLN A CA 1
ATOM 595 C C . GLN A 1 82 ? -10.858 0.294 3.321 1.00 93.88 82 GLN A C 1
ATOM 597 O O . GLN A 1 82 ? -11.457 0.340 4.397 1.00 93.88 82 GLN A O 1
ATOM 602 N N . ILE A 1 83 ? -9.776 1.049 3.090 1.00 92.94 83 ILE A N 1
ATOM 603 C CA . ILE A 1 83 ? -9.216 1.980 4.084 1.00 92.94 83 ILE A CA 1
ATOM 604 C C . ILE A 1 83 ? -10.257 3.013 4.521 1.00 92.94 83 ILE A C 1
ATOM 606 O O . ILE A 1 83 ? -10.368 3.322 5.714 1.00 92.94 83 ILE A O 1
ATOM 610 N N . ALA A 1 84 ? -11.011 3.572 3.571 1.00 91.75 84 ALA A N 1
ATOM 611 C CA . ALA A 1 84 ? -12.056 4.547 3.858 1.00 91.75 84 ALA A CA 1
ATOM 612 C C . ALA A 1 84 ? -13.176 3.932 4.711 1.00 91.75 84 ALA A C 1
ATOM 614 O O . ALA A 1 84 ? -13.592 4.537 5.704 1.00 91.75 84 ALA A O 1
ATOM 615 N N . GLN A 1 85 ? -13.615 2.718 4.378 1.00 94.75 85 GLN A N 1
ATOM 616 C CA . GLN A 1 85 ? -14.654 2.010 5.124 1.00 94.75 85 GLN A CA 1
ATOM 617 C C . GLN A 1 85 ? -14.209 1.636 6.547 1.00 94.75 85 GLN A C 1
ATOM 619 O O . GLN A 1 85 ? -14.944 1.841 7.518 1.00 94.75 85 GLN A O 1
ATOM 624 N N . ASN A 1 86 ? -12.975 1.164 6.703 1.00 91.81 86 ASN A N 1
ATOM 625 C CA . ASN A 1 86 ? -12.400 0.851 8.006 1.00 91.81 86 ASN A CA 1
ATOM 626 C C . ASN A 1 86 ? -12.276 2.098 8.899 1.00 91.81 86 ASN A C 1
ATOM 628 O O . ASN A 1 86 ? -12.609 2.050 10.082 1.00 91.81 86 ASN A O 1
ATOM 632 N N . ASN A 1 87 ? -11.860 3.243 8.341 1.00 91.06 87 ASN A N 1
ATOM 633 C CA . ASN A 1 87 ? -11.810 4.505 9.089 1.00 91.06 87 ASN A CA 1
ATOM 634 C C . ASN A 1 87 ? -13.191 4.924 9.605 1.00 91.06 87 ASN A C 1
ATOM 636 O O . ASN A 1 87 ? -13.306 5.355 10.753 1.00 91.06 87 ASN A O 1
ATOM 640 N N . LYS A 1 88 ? -14.242 4.772 8.786 1.00 90.06 88 LYS A N 1
ATOM 641 C CA . LYS A 1 88 ? -15.625 5.010 9.229 1.00 90.06 88 LYS A CA 1
ATOM 642 C C . LYS A 1 88 ? -15.989 4.095 10.396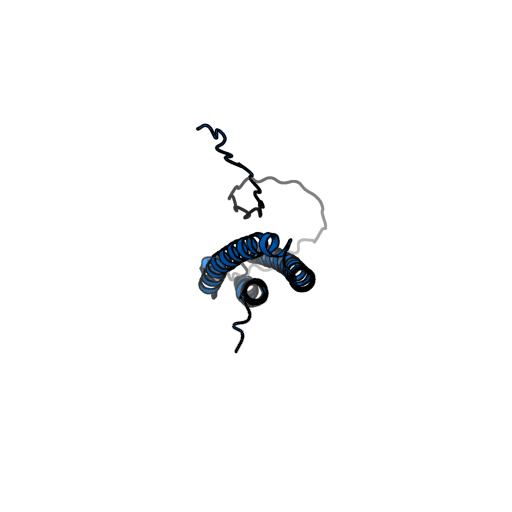 1.00 90.06 88 LYS A C 1
ATOM 644 O O . LYS A 1 88 ? -16.498 4.574 11.402 1.00 90.06 88 LYS A O 1
ATOM 649 N N . THR A 1 89 ? -15.658 2.810 10.298 1.00 90.75 89 THR A N 1
ATOM 650 C CA . THR A 1 89 ? -15.923 1.826 11.360 1.00 90.75 89 THR A CA 1
ATOM 651 C C . THR A 1 89 ? -15.241 2.213 12.675 1.00 90.75 89 THR A C 1
ATOM 653 O O . THR A 1 89 ? -15.904 2.290 13.705 1.00 90.75 89 THR A O 1
ATOM 656 N N . ILE A 1 90 ? -13.949 2.552 12.648 1.00 87.50 90 ILE A N 1
ATOM 657 C CA . ILE A 1 90 ? -13.205 2.993 13.842 1.00 87.50 90 ILE A CA 1
ATOM 658 C C . ILE A 1 90 ? -13.831 4.258 14.451 1.00 87.50 90 ILE A C 1
ATOM 660 O O . ILE A 1 90 ? -14.011 4.341 15.668 1.00 87.50 90 ILE A O 1
ATOM 664 N N . ASN A 1 91 ? -14.205 5.233 13.617 1.00 87.25 91 ASN A N 1
ATOM 665 C CA . ASN A 1 91 ? -14.852 6.462 14.081 1.00 87.25 91 ASN A CA 1
ATOM 666 C C . ASN A 1 91 ? -16.225 6.197 14.714 1.00 87.25 91 ASN A C 1
ATOM 668 O O . ASN A 1 91 ? -16.568 6.854 15.694 1.00 87.25 91 ASN A O 1
ATOM 672 N N . ASN A 1 92 ? -16.974 5.221 14.198 1.00 89.25 92 ASN A N 1
ATOM 673 C CA . ASN A 1 92 ? -18.276 4.825 14.733 1.00 89.25 92 ASN A CA 1
ATOM 674 C C . ASN A 1 92 ? -18.159 4.031 16.044 1.00 89.25 92 ASN A C 1
ATOM 676 O O . ASN A 1 92 ? -19.049 4.121 16.885 1.00 89.25 92 ASN A O 1
ATOM 680 N N . LEU A 1 93 ? -17.058 3.300 16.253 1.00 86.31 93 LEU A N 1
ATOM 681 C CA . LEU A 1 93 ? -16.789 2.578 17.503 1.00 86.31 93 LEU A CA 1
ATOM 682 C C . LEU A 1 93 ? -16.376 3.515 18.648 1.00 86.31 93 LEU A C 1
ATOM 684 O O . LEU A 1 93 ? -16.717 3.268 19.801 1.00 86.31 93 LEU A O 1
ATOM 688 N N . GLY A 1 94 ? -15.671 4.612 18.354 1.00 78.88 94 GLY A N 1
ATOM 689 C CA . GLY A 1 94 ? -15.186 5.562 19.365 1.00 78.88 94 GLY A CA 1
ATOM 690 C C . GLY A 1 94 ? -16.256 6.063 20.359 1.00 78.88 94 GLY A C 1
ATOM 691 O O . GLY A 1 94 ? -16.012 6.030 21.570 1.00 78.88 94 GLY A O 1
ATOM 692 N N . PRO A 1 95 ? -17.441 6.518 19.903 1.00 84.00 95 PRO A N 1
ATOM 693 C CA . PRO A 1 95 ? -18.538 6.942 20.772 1.00 84.00 95 PRO A CA 1
ATOM 694 C C . PRO A 1 95 ? -19.011 5.886 21.777 1.00 84.00 95 PRO A C 1
ATOM 696 O O . PRO A 1 95 ? -19.350 6.264 22.901 1.00 84.00 95 PRO A O 1
ATOM 699 N N . SER A 1 96 ? -18.977 4.598 21.419 1.00 85.00 96 SER A N 1
ATOM 700 C CA . SER A 1 96 ? -19.436 3.493 22.274 1.00 85.00 96 SER A CA 1
ATOM 701 C C . SER A 1 96 ? -18.645 3.385 23.581 1.00 85.00 96 SER A C 1
ATOM 703 O O . SER A 1 96 ? -19.180 2.958 24.599 1.00 85.00 96 SER A O 1
ATOM 705 N N . PHE A 1 97 ? -17.399 3.865 23.605 1.00 85.75 97 PHE A N 1
ATOM 706 C CA . PHE A 1 97 ? -16.546 3.798 24.793 1.00 85.75 97 PHE A CA 1
ATOM 707 C C . PHE A 1 97 ? -16.667 4.998 25.734 1.00 85.75 97 PHE A C 1
ATOM 709 O O . PHE A 1 97 ? -16.093 4.971 26.823 1.00 85.75 97 PHE A O 1
ATOM 716 N N . LYS A 1 98 ? -17.402 6.063 25.368 1.00 79.38 98 LYS A N 1
ATOM 717 C CA . LYS A 1 98 ? -17.426 7.328 26.136 1.00 79.38 98 LYS A CA 1
ATOM 718 C C . LYS A 1 98 ? -17.825 7.154 27.606 1.00 79.38 98 LYS A C 1
ATOM 720 O O . LYS A 1 98 ? -17.319 7.903 28.445 1.00 79.38 98 LYS A O 1
ATOM 725 N N . LYS A 1 99 ? -18.707 6.191 27.889 1.00 76.56 99 LYS A N 1
ATOM 726 C CA . LYS A 1 99 ? -19.223 5.859 29.228 1.00 76.56 99 LYS A CA 1
ATOM 727 C C . LYS A 1 99 ? -18.873 4.430 29.681 1.00 76.56 99 LYS A C 1
ATOM 729 O O . LYS A 1 99 ? -19.387 3.985 30.696 1.00 76.56 99 LYS A O 1
ATOM 734 N N . SER A 1 100 ? -18.030 3.713 28.934 1.00 81.50 100 SER A N 1
ATOM 735 C CA . SER A 1 100 ? -17.634 2.336 29.272 1.00 81.50 100 SER A CA 1
ATOM 736 C C . SER A 1 100 ? -16.489 2.308 30.290 1.00 81.50 100 SER A C 1
ATOM 738 O O . SER A 1 100 ? -15.635 3.199 30.271 1.00 81.50 100 SER A O 1
ATOM 740 N N . SER A 1 101 ? -16.404 1.250 31.100 1.00 81.50 101 SER A N 1
ATOM 741 C CA . SER A 1 101 ? -15.220 0.938 31.921 1.00 81.50 101 SER A CA 1
ATOM 742 C C . SER A 1 101 ? -13.950 0.772 31.071 1.00 81.50 101 SER A C 1
ATOM 744 O O . SER A 1 101 ? -12.860 1.147 31.495 1.00 81.50 101 SER A O 1
ATOM 746 N N . ASN A 1 102 ? -14.100 0.337 29.816 1.00 87.38 102 ASN A N 1
ATOM 747 C CA . ASN A 1 102 ? -13.008 0.120 28.862 1.00 87.38 102 ASN A CA 1
ATOM 748 C C . ASN A 1 102 ? -12.519 1.402 28.153 1.00 87.38 102 ASN A C 1
ATOM 750 O O . ASN A 1 102 ? -11.682 1.339 27.248 1.00 87.38 102 ASN A O 1
ATOM 754 N N . LYS A 1 103 ? -12.994 2.592 28.557 1.00 88.19 103 LYS A N 1
ATOM 755 C CA . LYS A 1 103 ? -12.667 3.885 27.921 1.00 88.19 103 LYS A CA 1
ATOM 756 C C . LYS A 1 103 ? -11.165 4.138 27.793 1.00 88.19 103 LYS A C 1
ATOM 758 O O . LYS A 1 103 ? -10.702 4.573 26.738 1.00 88.19 103 LYS A O 1
ATOM 763 N N . THR A 1 104 ? -10.406 3.906 28.863 1.00 88.44 104 THR A N 1
ATOM 764 C CA . THR A 1 104 ? -8.958 4.170 28.894 1.00 88.44 104 THR A CA 1
ATOM 765 C C . THR A 1 104 ? -8.209 3.239 27.945 1.00 88.4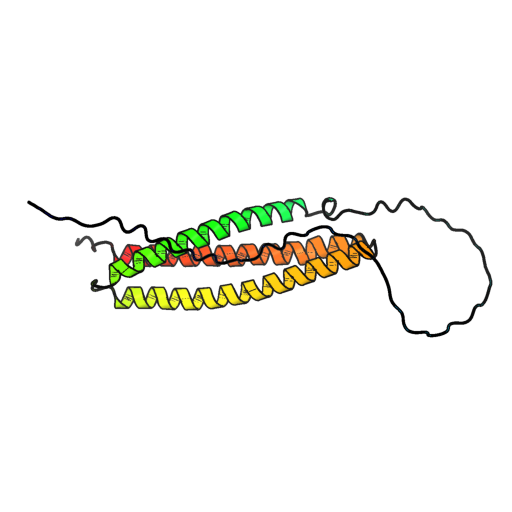4 104 THR A C 1
ATOM 767 O O . THR A 1 104 ? -7.367 3.698 27.172 1.00 88.44 104 THR A O 1
ATOM 770 N N . GLN A 1 105 ? -8.573 1.955 27.931 1.00 90.31 105 GLN A N 1
ATOM 771 C CA . GLN A 1 105 ? -7.971 0.962 27.045 1.00 90.31 105 GLN A CA 1
ATOM 772 C C . GLN A 1 105 ? -8.281 1.259 25.574 1.00 90.31 105 GLN A C 1
ATOM 774 O O . GLN A 1 105 ? -7.365 1.321 24.755 1.00 90.31 105 GLN A O 1
ATOM 779 N N . ALA A 1 106 ? -9.542 1.557 25.245 1.00 89.81 106 ALA A N 1
ATOM 780 C CA . ALA A 1 106 ? -9.938 1.954 23.895 1.00 89.81 106 ALA A CA 1
ATOM 781 C C . ALA A 1 106 ? -9.200 3.222 23.425 1.00 89.81 106 ALA A C 1
ATOM 783 O O . ALA A 1 106 ? -8.728 3.286 22.288 1.00 89.81 106 ALA A O 1
ATOM 784 N N . LYS A 1 107 ? -9.028 4.222 24.306 1.00 89.88 107 LYS A N 1
ATOM 785 C CA . LYS A 1 107 ? -8.247 5.434 24.004 1.00 89.88 107 LYS A CA 1
ATOM 786 C C . LYS A 1 107 ? -6.783 5.103 23.696 1.00 89.88 107 LYS A C 1
ATOM 788 O O . LYS A 1 107 ? -6.232 5.682 22.761 1.00 89.88 107 LYS A O 1
ATOM 793 N N . SER A 1 108 ? -6.179 4.180 24.446 1.00 91.06 108 SER A N 1
ATOM 794 C CA . SER A 1 108 ? -4.800 3.727 24.225 1.00 91.06 108 SER A CA 1
ATOM 795 C C . SER A 1 108 ? -4.639 3.014 22.877 1.00 91.06 108 SER A C 1
ATOM 797 O O . SER A 1 108 ? -3.779 3.397 22.084 1.00 91.06 108 SER A O 1
ATOM 799 N N . ILE A 1 109 ? -5.531 2.067 22.559 1.00 90.94 109 ILE A N 1
ATOM 800 C CA . ILE A 1 109 ? -5.549 1.356 21.268 1.00 90.94 109 ILE A CA 1
ATOM 801 C C . ILE A 1 109 ? -5.647 2.351 20.105 1.00 90.94 109 ILE A C 1
ATOM 803 O O . ILE A 1 109 ? -4.840 2.311 19.177 1.00 90.94 109 ILE A O 1
ATOM 807 N N . ILE A 1 110 ? -6.589 3.300 20.176 1.00 88.31 110 ILE A N 1
ATOM 808 C CA . ILE A 1 110 ? -6.778 4.318 19.132 1.00 88.31 110 ILE A CA 1
ATOM 809 C C . ILE A 1 110 ? -5.544 5.220 18.999 1.00 88.31 110 ILE A C 1
ATOM 811 O O . ILE A 1 110 ? -5.173 5.590 17.883 1.00 88.31 110 ILE A O 1
ATOM 815 N N . ALA A 1 111 ? -4.912 5.605 20.110 1.00 89.25 111 ALA A N 1
ATOM 816 C CA . ALA A 1 111 ? -3.707 6.430 20.083 1.00 89.25 111 ALA A CA 1
ATOM 817 C C . ALA A 1 111 ? -2.532 5.692 19.426 1.00 89.25 111 ALA A C 1
ATOM 819 O O . ALA A 1 111 ? -1.891 6.248 18.535 1.00 89.25 111 ALA A O 1
ATOM 820 N N . ASN A 1 112 ? -2.303 4.431 19.800 1.00 90.88 112 ASN A N 1
ATOM 821 C CA . ASN A 1 112 ? -1.260 3.592 19.218 1.00 90.88 112 ASN A CA 1
ATOM 822 C C . ASN A 1 112 ? -1.473 3.409 17.701 1.00 90.88 112 ASN A C 1
ATOM 824 O O . ASN A 1 112 ? -0.580 3.709 16.906 1.00 90.88 112 ASN A O 1
ATOM 828 N N . TYR A 1 113 ? -2.696 3.055 17.295 1.00 90.56 113 TYR A N 1
ATOM 829 C CA . TYR A 1 113 ? -3.103 2.972 15.890 1.00 90.56 113 TYR A CA 1
ATOM 830 C C . TYR A 1 113 ? -2.793 4.259 15.107 1.00 90.56 113 TYR A C 1
ATOM 832 O O . TYR A 1 113 ? -2.211 4.215 14.020 1.00 90.56 113 TYR A O 1
ATOM 840 N N . ARG A 1 114 ? -3.146 5.428 15.660 1.00 89.38 114 ARG A N 1
ATOM 841 C CA . ARG A 1 114 ? -2.893 6.729 15.016 1.00 89.38 114 ARG A CA 1
ATOM 842 C C . ARG A 1 114 ? -1.405 6.995 14.821 1.00 89.38 114 ARG A C 1
ATOM 844 O O . ARG A 1 114 ? -1.032 7.529 13.776 1.00 89.38 114 ARG A O 1
ATOM 851 N N . THR A 1 115 ? -0.572 6.621 15.789 1.00 91.19 115 THR A N 1
ATOM 852 C CA . THR A 1 115 ? 0.887 6.744 15.686 1.00 91.19 115 THR A CA 1
ATOM 853 C C . THR A 1 115 ? 1.434 5.865 14.564 1.00 91.19 115 THR A C 1
ATOM 855 O O . THR A 1 115 ? 2.135 6.372 13.690 1.00 91.19 115 THR A O 1
ATOM 858 N N . GLN A 1 116 ? 1.053 4.585 14.520 1.00 90.00 116 GLN A N 1
ATOM 859 C CA . GLN A 1 116 ? 1.506 3.662 13.473 1.00 90.00 116 GLN A CA 1
ATOM 860 C C . GLN A 1 116 ? 1.057 4.106 12.069 1.00 90.00 116 GLN A C 1
ATOM 862 O O . GLN A 1 116 ? 1.856 4.141 11.131 1.00 90.00 116 GLN A O 1
ATOM 867 N N . ILE A 1 117 ? -0.198 4.550 11.919 1.00 89.94 117 ILE A N 1
ATOM 868 C CA . ILE A 1 117 ? -0.696 5.086 10.643 1.00 89.94 117 ILE A CA 1
ATOM 869 C C . ILE A 1 117 ? 0.052 6.341 10.204 1.00 89.94 117 ILE A C 1
ATOM 871 O O . ILE A 1 117 ? 0.234 6.547 9.002 1.00 89.94 117 ILE A O 1
ATOM 875 N N . LYS A 1 118 ? 0.451 7.208 11.140 1.00 91.44 118 LYS A N 1
ATOM 876 C CA . LYS A 1 118 ? 1.174 8.436 10.798 1.00 91.44 118 LYS A CA 1
ATOM 877 C C . LYS A 1 118 ? 2.465 8.101 10.052 1.00 91.44 118 LYS A C 1
ATOM 879 O O . LYS A 1 118 ? 2.721 8.723 9.025 1.00 91.44 118 LYS A O 1
ATOM 884 N N . GLN A 1 119 ? 3.210 7.094 10.510 1.00 90.38 119 GLN A N 1
ATOM 885 C CA . GLN A 1 119 ? 4.428 6.656 9.831 1.00 90.38 119 GLN A CA 1
ATOM 886 C C . GLN A 1 119 ? 4.132 6.104 8.431 1.00 90.38 119 GLN A C 1
ATOM 888 O O . GLN A 1 119 ? 4.706 6.579 7.456 1.00 90.38 119 GLN A O 1
ATOM 893 N N . LEU A 1 120 ? 3.161 5.192 8.302 1.00 92.06 120 LEU A N 1
ATOM 894 C CA . LEU A 1 120 ? 2.779 4.618 7.002 1.00 92.06 120 LEU A CA 1
ATOM 895 C C . LEU A 1 120 ? 2.324 5.686 5.991 1.00 92.06 120 LEU A C 1
ATOM 897 O O . LEU A 1 120 ? 2.596 5.578 4.797 1.00 92.06 120 LEU A O 1
ATOM 901 N N . ARG A 1 121 ? 1.647 6.745 6.455 1.00 90.31 121 ARG A N 1
ATOM 902 C CA . ARG A 1 121 ? 1.252 7.884 5.609 1.00 90.31 121 ARG A CA 1
ATOM 903 C C . ARG A 1 121 ? 2.444 8.718 5.153 1.00 90.31 121 ARG A C 1
ATOM 905 O O . ARG A 1 121 ? 2.431 9.196 4.019 1.00 90.31 121 ARG A O 1
ATOM 912 N N . THR A 1 122 ? 3.443 8.899 6.012 1.00 93.31 122 THR A N 1
ATOM 913 C CA . THR A 1 122 ? 4.693 9.575 5.646 1.00 93.31 122 THR A CA 1
ATOM 914 C C . THR A 1 122 ? 5.432 8.781 4.573 1.00 93.31 122 THR A C 1
ATOM 916 O O . THR A 1 122 ? 5.738 9.346 3.525 1.00 93.31 122 THR A O 1
ATOM 919 N N . ASP A 1 123 ? 5.614 7.473 4.770 1.00 93.25 123 ASP A N 1
ATOM 920 C CA . ASP A 1 123 ? 6.248 6.585 3.787 1.00 93.25 123 ASP A CA 1
ATOM 921 C C . ASP A 1 123 ? 5.522 6.642 2.433 1.00 93.25 123 ASP A C 1
ATOM 923 O O . ASP A 1 123 ? 6.144 6.818 1.386 1.00 93.25 123 ASP A O 1
ATOM 927 N N . LEU A 1 124 ? 4.184 6.569 2.447 1.00 94.19 124 LEU A N 1
ATOM 928 C CA . LEU A 1 124 ? 3.373 6.690 1.235 1.00 94.19 124 LEU A CA 1
ATOM 929 C C . LEU A 1 124 ? 3.591 8.025 0.525 1.00 94.19 124 LEU A C 1
ATOM 931 O O . LEU A 1 124 ? 3.686 8.044 -0.698 1.00 94.19 124 LEU A O 1
ATOM 935 N N . LYS A 1 125 ? 3.670 9.143 1.257 1.00 95.06 125 LYS A N 1
ATOM 936 C CA . LYS A 1 125 ? 3.920 10.462 0.655 1.00 95.06 125 LYS A CA 1
ATOM 937 C C . LYS A 1 125 ? 5.247 10.472 -0.106 1.00 95.06 125 LYS A C 1
ATOM 939 O O . LYS A 1 125 ? 5.286 10.982 -1.225 1.00 95.06 125 LYS A O 1
ATOM 944 N N . THR A 1 126 ? 6.289 9.878 0.471 1.00 96.81 126 THR A N 1
ATOM 945 C CA . THR A 1 126 ? 7.593 9.719 -0.184 1.00 96.81 126 THR A CA 1
ATOM 946 C C . THR A 1 126 ? 7.475 8.860 -1.440 1.00 96.81 126 THR A C 1
ATOM 948 O O . THR A 1 126 ? 7.877 9.300 -2.513 1.00 96.81 126 THR A O 1
ATOM 951 N N . LEU A 1 127 ? 6.832 7.692 -1.355 1.00 97.06 127 LEU A N 1
ATOM 952 C CA . LEU A 1 127 ? 6.648 6.804 -2.509 1.00 97.06 127 LEU A CA 1
ATOM 953 C C . LEU A 1 127 ? 5.844 7.460 -3.644 1.00 97.06 127 LEU A C 1
ATOM 955 O O . LEU A 1 127 ? 6.169 7.282 -4.815 1.00 97.06 127 LEU A O 1
ATOM 959 N N . TRP A 1 128 ? 4.823 8.266 -3.330 1.00 95.56 128 TRP A N 1
ATOM 960 C CA . TRP A 1 128 ? 4.077 9.022 -4.344 1.00 95.56 128 TRP A CA 1
ATOM 961 C C . TRP A 1 128 ? 4.933 10.079 -5.039 1.00 95.56 128 TRP A C 1
ATOM 963 O O . TRP A 1 128 ? 4.780 10.287 -6.246 1.00 95.56 128 TRP A O 1
ATOM 973 N N . ALA A 1 129 ? 5.833 10.732 -4.302 1.00 96.19 129 ALA A N 1
ATOM 974 C CA . ALA A 1 129 ? 6.793 11.660 -4.885 1.00 96.19 129 ALA A CA 1
ATOM 975 C C . ALA A 1 129 ? 7.765 10.922 -5.819 1.00 96.19 129 ALA A C 1
ATOM 977 O O . ALA A 1 129 ? 7.906 11.321 -6.974 1.00 96.19 129 ALA A O 1
ATOM 978 N N . THR A 1 130 ? 8.328 9.792 -5.379 1.00 97.25 130 THR A N 1
ATOM 979 C CA . THR A 1 130 ? 9.187 8.929 -6.207 1.00 97.25 130 THR A CA 1
ATOM 980 C C . THR A 1 130 ? 8.470 8.465 -7.472 1.00 97.25 130 THR A C 1
ATOM 982 O O . THR A 1 130 ? 8.995 8.592 -8.574 1.00 97.25 130 THR A O 1
ATOM 985 N N . GLN A 1 131 ? 7.220 8.010 -7.352 1.00 96.69 131 GLN A N 1
ATOM 986 C CA . GLN A 1 131 ? 6.413 7.589 -8.495 1.00 96.69 131 GLN A CA 1
ATOM 987 C C . GLN A 1 131 ? 6.250 8.721 -9.517 1.00 96.69 131 GLN A C 1
ATOM 989 O O . GLN A 1 131 ? 6.297 8.463 -10.720 1.00 96.69 131 GLN A O 1
ATOM 994 N N . LYS A 1 132 ? 6.048 9.963 -9.055 1.00 96.94 132 LYS A N 1
ATOM 995 C CA . LYS A 1 132 ? 5.943 11.140 -9.926 1.00 96.94 132 LYS A CA 1
ATOM 996 C C . LYS A 1 132 ? 7.250 11.380 -10.682 1.00 96.94 132 LYS A C 1
ATOM 998 O O . LYS A 1 132 ? 7.191 11.598 -11.889 1.00 96.94 132 LYS A O 1
ATOM 1003 N N . THR A 1 133 ? 8.392 11.281 -10.005 1.00 97.50 133 THR A N 1
ATOM 1004 C CA . THR A 1 133 ? 9.718 11.377 -10.634 1.00 97.50 133 THR A CA 1
ATOM 1005 C C . THR A 1 133 ? 9.916 10.293 -11.691 1.00 97.50 133 THR A C 1
ATOM 1007 O O . THR A 1 133 ? 10.221 10.621 -12.831 1.00 97.50 133 THR A O 1
ATOM 1010 N N . ASN A 1 134 ? 9.598 9.031 -11.386 1.00 96.75 134 ASN A N 1
ATOM 1011 C CA . ASN A 1 134 ? 9.725 7.923 -12.343 1.00 96.75 134 ASN A CA 1
ATOM 1012 C C . ASN A 1 134 ? 8.908 8.156 -13.628 1.00 96.75 134 ASN A C 1
ATOM 1014 O O . ASN A 1 134 ? 9.337 7.810 -14.727 1.00 96.75 134 ASN A O 1
ATOM 1018 N N . TRP A 1 135 ? 7.723 8.769 -13.516 1.00 96.62 135 TRP A N 1
ATOM 1019 C CA . TRP A 1 135 ? 6.924 9.139 -14.689 1.00 96.62 135 TRP A CA 1
ATOM 1020 C C . TRP A 1 135 ? 7.501 10.321 -15.468 1.00 96.62 135 TRP A C 1
ATOM 1022 O O . TRP A 1 135 ? 7.297 10.394 -16.680 1.00 96.62 135 TRP A O 1
ATOM 1032 N N . THR A 1 136 ? 8.194 11.245 -14.808 1.00 97.19 136 THR A N 1
ATOM 1033 C CA . THR A 1 136 ? 8.945 12.307 -15.486 1.00 97.19 136 THR A CA 1
ATOM 1034 C C . THR A 1 136 ? 10.103 11.710 -16.282 1.00 97.19 136 THR A C 1
ATOM 1036 O O . THR A 1 136 ? 10.203 11.998 -17.473 1.00 97.19 136 THR A O 1
ATOM 1039 N N . ASP A 1 137 ? 10.881 10.801 -15.686 1.00 95.50 137 ASP A N 1
ATOM 1040 C CA . ASP A 1 137 ? 11.960 10.076 -16.372 1.00 95.50 137 ASP A CA 1
ATOM 1041 C C . ASP A 1 137 ? 11.424 9.336 -17.607 1.00 95.50 137 ASP A C 1
ATOM 1043 O O . ASP A 1 137 ? 11.966 9.462 -18.703 1.00 95.50 137 ASP A O 1
ATOM 1047 N N . MET A 1 138 ? 10.291 8.633 -17.468 1.00 96.12 138 MET A N 1
ATOM 1048 C CA . MET A 1 138 ? 9.631 7.933 -18.579 1.00 96.12 138 MET A CA 1
ATOM 1049 C C . MET A 1 138 ? 9.261 8.886 -19.725 1.00 96.12 138 MET A C 1
ATOM 1051 O O . MET A 1 138 ? 9.386 8.541 -20.900 1.00 96.12 138 MET A O 1
ATOM 1055 N N . LYS A 1 139 ? 8.796 10.102 -19.409 1.00 94.69 139 LYS A N 1
ATOM 1056 C CA . LYS A 1 139 ? 8.483 11.113 -20.430 1.00 94.69 139 LYS A CA 1
ATOM 1057 C C . LYS A 1 139 ? 9.740 11.609 -21.136 1.00 94.69 139 LYS A C 1
ATOM 1059 O O . LYS A 1 139 ? 9.676 11.841 -22.341 1.00 94.69 139 LYS A O 1
ATOM 1064 N N . ILE A 1 140 ? 10.843 11.777 -20.410 1.00 94.56 140 ILE A N 1
ATOM 1065 C CA . ILE A 1 140 ? 12.134 12.183 -20.979 1.00 94.56 140 ILE A CA 1
ATOM 1066 C C . ILE A 1 140 ? 12.648 11.091 -21.924 1.00 94.56 140 ILE A C 1
ATOM 1068 O O . ILE A 1 140 ? 12.892 11.382 -23.092 1.00 94.56 140 ILE A O 1
ATOM 1072 N N . ALA A 1 141 ? 12.688 9.832 -21.476 1.00 93.44 141 ALA A N 1
ATOM 1073 C CA . ALA A 1 141 ? 13.108 8.693 -22.297 1.00 93.44 141 ALA A CA 1
ATOM 1074 C C . ALA A 1 141 ? 12.243 8.538 -23.559 1.00 93.44 141 ALA A C 1
ATOM 1076 O O . ALA A 1 141 ? 12.754 8.359 -24.664 1.00 93.44 141 ALA A O 1
ATOM 1077 N N . LYS A 1 142 ? 10.924 8.728 -23.426 1.00 92.56 142 LYS A N 1
ATOM 1078 C CA . LYS A 1 142 ? 10.004 8.736 -24.569 1.00 92.56 142 LYS A CA 1
ATOM 1079 C C . LYS A 1 142 ? 10.309 9.855 -25.567 1.00 92.56 142 LYS A C 1
ATOM 1081 O O . LYS A 1 142 ? 10.248 9.617 -26.770 1.00 92.56 142 LYS A O 1
ATOM 1086 N N . LYS A 1 143 ? 10.615 11.072 -25.098 1.00 92.12 143 LYS A N 1
ATOM 1087 C CA . LYS A 1 143 ? 11.005 12.193 -25.975 1.00 92.12 143 LYS A CA 1
ATOM 1088 C C . LYS A 1 143 ? 12.320 11.906 -26.702 1.00 92.12 143 LYS A C 1
ATOM 1090 O O . LYS A 1 143 ? 12.429 12.233 -27.877 1.00 92.12 143 LYS A O 1
ATOM 1095 N N . ALA A 1 144 ? 13.259 11.248 -26.026 1.00 91.75 144 ALA A N 1
ATOM 1096 C CA . ALA A 1 144 ? 14.521 10.794 -26.603 1.00 91.75 144 ALA A CA 1
ATOM 1097 C C . ALA A 1 144 ? 14.374 9.580 -27.543 1.00 91.75 144 ALA A C 1
ATOM 1099 O O . ALA A 1 144 ? 15.349 9.185 -28.171 1.00 91.75 144 ALA A O 1
ATOM 1100 N N . LYS A 1 145 ? 13.169 8.994 -27.659 1.00 90.62 145 LYS A N 1
ATOM 1101 C CA . LYS A 1 145 ? 12.894 7.750 -28.403 1.00 90.62 145 LYS A CA 1
ATOM 1102 C C . LYS A 1 145 ? 13.756 6.563 -27.942 1.00 90.62 145 LYS A C 1
ATOM 1104 O O . LYS A 1 145 ? 13.987 5.635 -28.710 1.00 90.62 145 LYS A O 1
ATOM 1109 N N . ASP A 1 146 ? 14.181 6.572 -26.681 1.00 92.31 146 ASP A N 1
ATOM 1110 C CA . ASP A 1 146 ? 15.006 5.520 -26.092 1.00 92.31 146 ASP A CA 1
ATOM 1111 C C . ASP A 1 146 ? 14.121 4.423 -25.485 1.00 92.31 146 ASP A C 1
ATOM 1113 O O . ASP A 1 146 ? 13.664 4.503 -24.339 1.00 92.31 146 ASP A O 1
ATOM 1117 N N . SER A 1 147 ? 13.851 3.389 -26.282 1.00 90.94 147 SER A N 1
ATOM 1118 C CA . SER A 1 147 ? 13.014 2.261 -25.868 1.00 90.94 147 SER A CA 1
ATOM 1119 C C . SER A 1 147 ? 13.641 1.417 -24.759 1.00 90.94 147 SER A C 1
ATOM 1121 O O . SER A 1 147 ? 12.901 0.874 -23.938 1.00 90.94 147 SER A O 1
ATOM 1123 N N . ALA A 1 148 ? 14.972 1.310 -24.711 1.00 93.12 148 ALA A N 1
ATOM 1124 C CA . ALA A 1 148 ? 15.667 0.518 -23.698 1.00 93.12 148 ALA A CA 1
ATOM 1125 C C . ALA A 1 148 ? 15.518 1.177 -22.323 1.00 93.12 148 ALA A C 1
ATOM 1127 O O . ALA A 1 148 ? 15.049 0.544 -21.374 1.00 93.12 148 ALA A O 1
ATOM 1128 N N . THR A 1 149 ? 15.786 2.481 -22.248 1.00 94.88 149 THR A N 1
ATOM 1129 C CA . THR A 1 149 ? 15.597 3.259 -21.020 1.00 94.88 149 THR A CA 1
ATOM 1130 C C . THR A 1 149 ? 14.125 3.304 -20.605 1.00 94.88 149 THR A C 1
ATOM 1132 O O . THR A 1 149 ? 13.814 3.175 -19.421 1.00 94.88 149 THR A O 1
ATOM 1135 N N . MET A 1 150 ? 13.181 3.424 -21.549 1.00 95.06 150 MET A N 1
ATOM 1136 C CA . MET A 1 150 ? 11.749 3.323 -21.227 1.00 95.06 150 MET A CA 1
ATOM 1137 C C . MET A 1 150 ? 11.396 1.976 -20.585 1.00 95.06 150 MET A C 1
ATOM 1139 O O . MET A 1 150 ? 10.683 1.948 -19.579 1.00 95.06 150 MET A O 1
ATOM 1143 N N . GLN A 1 151 ? 11.893 0.869 -21.140 1.00 95.88 151 GLN A N 1
ATOM 1144 C CA . GLN A 1 151 ? 11.633 -0.462 -20.599 1.00 95.88 151 GLN A CA 1
ATOM 1145 C C . GLN A 1 151 ? 12.222 -0.616 -19.195 1.00 95.88 151 GLN A C 1
ATOM 1147 O O . GLN A 1 151 ? 11.507 -1.051 -18.293 1.00 95.88 151 GLN A O 1
ATOM 1152 N N . GLN A 1 152 ? 13.454 -0.150 -18.986 1.00 96.62 152 GLN A N 1
ATOM 1153 C CA . GLN A 1 152 ? 14.103 -0.154 -17.677 1.00 96.62 152 GLN A CA 1
ATOM 1154 C C . GLN A 1 152 ? 13.327 0.675 -16.641 1.00 96.62 152 GLN A C 1
ATOM 1156 O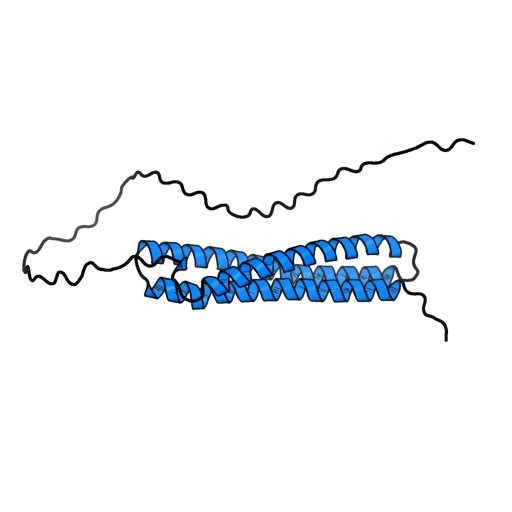 O . GLN A 1 152 ? 13.088 0.231 -15.520 1.00 96.62 152 GLN A O 1
ATOM 1161 N N . ILE A 1 153 ? 12.865 1.879 -17.001 1.00 97.38 153 ILE A N 1
ATOM 1162 C CA . ILE A 1 153 ? 12.068 2.715 -16.089 1.00 97.38 153 ILE A CA 1
ATOM 1163 C C . ILE A 1 153 ? 10.740 2.028 -15.735 1.00 97.38 153 ILE A C 1
ATOM 1165 O O . ILE A 1 153 ? 10.278 2.142 -14.595 1.00 97.38 153 ILE A O 1
ATOM 1169 N N . MET A 1 154 ? 10.105 1.323 -16.678 1.00 97.31 154 MET A N 1
ATOM 1170 C CA . MET A 1 154 ? 8.872 0.583 -16.396 1.00 97.31 154 MET A CA 1
ATOM 1171 C C . MET A 1 154 ? 9.106 -0.518 -15.356 1.00 97.31 154 MET A C 1
ATOM 1173 O O . MET A 1 154 ? 8.401 -0.547 -14.344 1.00 97.31 154 MET A O 1
ATOM 1177 N N . THR A 1 155 ? 10.090 -1.390 -15.583 1.00 95.69 155 THR A N 1
ATOM 1178 C CA . THR A 1 155 ? 10.329 -2.576 -14.747 1.00 95.69 155 THR A CA 1
ATOM 1179 C C . THR A 1 155 ? 10.956 -2.220 -13.412 1.00 95.69 155 THR A C 1
ATOM 1181 O O . THR A 1 155 ? 10.430 -2.598 -12.367 1.00 95.69 155 THR A O 1
ATOM 1184 N N . ASP A 1 156 ? 12.019 -1.424 -13.431 1.00 96.19 156 ASP A N 1
ATOM 1185 C CA . ASP A 1 156 ? 12.909 -1.291 -12.276 1.00 96.19 156 ASP A CA 1
ATOM 1186 C C . ASP A 1 156 ? 12.467 -0.160 -11.349 1.00 96.19 156 ASP A C 1
ATOM 1188 O O . ASP A 1 156 ? 12.797 -0.139 -10.165 1.00 96.19 156 ASP A O 1
ATOM 1192 N N . LYS A 1 157 ? 11.702 0.803 -11.878 1.00 97.75 157 LYS A N 1
ATOM 1193 C CA . LYS A 1 157 ? 11.273 1.981 -11.120 1.00 97.75 157 LYS A CA 1
ATOM 1194 C C . LYS A 1 157 ? 9.767 2.016 -10.910 1.00 97.75 157 LYS A C 1
ATOM 1196 O O . LYS A 1 157 ? 9.299 2.074 -9.771 1.00 97.75 157 LYS A O 1
ATOM 1201 N N . ILE A 1 158 ? 8.984 2.033 -11.991 1.00 97.88 158 ILE A N 1
ATOM 1202 C CA . ILE A 1 158 ? 7.534 2.260 -11.921 1.00 97.88 158 ILE A CA 1
ATOM 1203 C C . ILE A 1 158 ? 6.826 1.087 -11.250 1.00 97.88 158 ILE A C 1
ATOM 1205 O O . ILE A 1 158 ? 6.044 1.326 -10.329 1.00 97.88 158 ILE A O 1
ATOM 1209 N N . LEU A 1 159 ? 7.087 -0.147 -11.686 1.00 97.94 159 LEU A N 1
ATOM 1210 C CA . LEU A 1 159 ? 6.455 -1.330 -11.103 1.00 97.94 159 LEU A CA 1
ATOM 1211 C C . LEU A 1 159 ? 6.888 -1.567 -9.659 1.00 97.94 159 LEU A C 1
ATOM 1213 O O . LEU A 1 159 ? 6.028 -1.818 -8.813 1.00 97.94 159 LEU A O 1
ATOM 1217 N N . VAL A 1 160 ? 8.178 -1.407 -9.358 1.00 98.00 160 VAL A N 1
ATOM 1218 C CA . VAL A 1 160 ? 8.711 -1.527 -7.990 1.00 98.00 160 VAL A CA 1
ATOM 1219 C C . VAL A 1 160 ? 8.033 -0.523 -7.059 1.00 98.00 160 VAL A C 1
ATOM 1221 O O . VAL A 1 160 ? 7.354 -0.914 -6.112 1.00 98.00 160 VAL A O 1
ATOM 1224 N N . THR A 1 161 ? 8.088 0.770 -7.397 1.00 98.25 161 THR A N 1
ATOM 1225 C CA . THR A 1 161 ? 7.473 1.824 -6.569 1.00 98.25 161 THR A CA 1
ATOM 1226 C C . THR A 1 161 ? 5.972 1.594 -6.402 1.00 98.25 161 THR A C 1
ATOM 1228 O O . THR A 1 161 ? 5.409 1.830 -5.330 1.00 98.25 161 THR A O 1
ATOM 1231 N N . ARG A 1 162 ? 5.293 1.117 -7.452 1.00 97.62 162 ARG A N 1
ATOM 1232 C CA . ARG A 1 162 ? 3.861 0.841 -7.379 1.00 97.62 162 ARG A CA 1
ATOM 1233 C C . ARG A 1 162 ? 3.537 -0.338 -6.463 1.00 97.62 162 ARG A C 1
ATOM 1235 O O . ARG A 1 162 ? 2.546 -0.277 -5.735 1.00 97.62 162 ARG A O 1
ATOM 1242 N N . THR A 1 163 ? 4.357 -1.378 -6.497 1.00 98.12 163 THR A N 1
ATOM 1243 C CA . THR A 1 163 ? 4.231 -2.545 -5.622 1.00 98.12 163 THR A CA 1
ATOM 1244 C C . THR A 1 163 ? 4.412 -2.136 -4.162 1.00 98.12 163 THR A C 1
ATOM 1246 O O . THR A 1 163 ? 3.562 -2.455 -3.329 1.00 98.12 163 THR A O 1
ATOM 1249 N N . ASP A 1 164 ? 5.423 -1.318 -3.862 1.00 98.00 164 ASP A N 1
ATOM 1250 C CA . ASP A 1 164 ? 5.667 -0.799 -2.509 1.00 98.00 164 ASP A CA 1
ATOM 1251 C C . ASP A 1 164 ? 4.495 0.034 -1.988 1.00 98.00 164 ASP A C 1
ATOM 1253 O O . ASP A 1 164 ? 4.071 -0.098 -0.838 1.00 98.00 164 ASP A O 1
ATOM 1257 N N . ILE A 1 165 ? 3.913 0.865 -2.851 1.00 97.88 165 ILE A N 1
ATOM 1258 C CA . ILE A 1 165 ? 2.703 1.623 -2.534 1.00 97.88 165 ILE A CA 1
ATOM 1259 C C . ILE A 1 165 ? 1.553 0.684 -2.153 1.00 97.88 165 ILE A C 1
ATOM 1261 O O . ILE A 1 165 ? 0.901 0.906 -1.129 1.00 97.88 165 ILE A O 1
ATOM 1265 N N . ASN A 1 166 ? 1.278 -0.340 -2.966 1.00 98.00 166 ASN A N 1
ATOM 1266 C CA . ASN A 1 166 ? 0.197 -1.291 -2.699 1.00 98.00 166 ASN A CA 1
ATOM 1267 C C . ASN A 1 166 ? 0.453 -2.066 -1.398 1.00 98.00 166 ASN A C 1
ATOM 1269 O O . ASN A 1 166 ? -0.474 -2.254 -0.606 1.00 98.00 166 ASN A O 1
ATOM 1273 N N . SER A 1 167 ? 1.709 -2.427 -1.133 1.00 97.62 167 SER A N 1
ATOM 1274 C CA . SER A 1 167 ? 2.137 -3.056 0.117 1.00 97.62 167 SER A CA 1
ATOM 1275 C C . SER A 1 167 ? 1.843 -2.163 1.328 1.00 97.62 167 SER A C 1
ATOM 1277 O O . SER A 1 167 ? 1.124 -2.573 2.241 1.00 97.62 167 SER A O 1
ATOM 1279 N N . LYS A 1 168 ? 2.262 -0.889 1.302 1.00 97.38 168 LYS A N 1
ATOM 1280 C CA . LYS A 1 168 ? 2.003 0.066 2.396 1.00 97.38 168 LYS A CA 1
ATOM 1281 C C . LYS A 1 168 ? 0.513 0.334 2.608 1.00 97.38 168 LYS A C 1
ATOM 1283 O O . LYS A 1 168 ? 0.066 0.439 3.749 1.00 97.38 168 LYS A O 1
ATOM 1288 N N . LEU A 1 169 ? -0.270 0.432 1.531 1.00 96.75 169 LEU A N 1
ATOM 1289 C CA . LEU A 1 169 ? -1.728 0.555 1.630 1.00 96.75 169 LEU A CA 1
ATOM 1290 C C . LEU A 1 169 ? -2.350 -0.691 2.280 1.00 96.75 169 LEU A C 1
ATOM 1292 O O . LEU A 1 169 ? -3.225 -0.559 3.134 1.00 96.75 169 LEU A O 1
ATOM 1296 N N . SER A 1 170 ? -1.867 -1.884 1.937 1.00 97.25 170 SER A N 1
ATOM 1297 C CA . SER A 1 170 ? -2.327 -3.138 2.543 1.00 97.25 170 SER 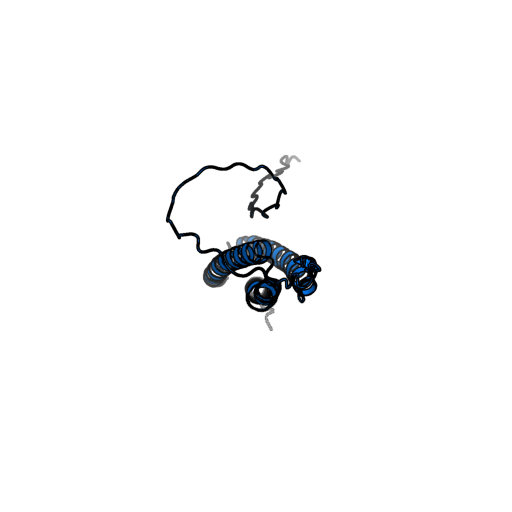A CA 1
ATOM 1298 C C . SER A 1 170 ? -1.967 -3.215 4.028 1.00 97.25 170 SER A C 1
ATOM 1300 O O . SER A 1 170 ? -2.822 -3.560 4.838 1.00 97.25 170 SER A O 1
ATOM 1302 N N . SER A 1 171 ? -0.764 -2.780 4.428 1.00 97.25 171 SER A N 1
ATOM 1303 C CA . SER A 1 171 ? -0.388 -2.680 5.849 1.00 97.25 171 SER A CA 1
ATOM 1304 C C . SER A 1 171 ? -1.335 -1.774 6.642 1.00 97.25 171 SER A C 1
ATOM 1306 O O . SER A 1 171 ? -1.674 -2.087 7.783 1.00 97.25 171 SER A O 1
ATOM 1308 N N . ILE A 1 172 ? -1.806 -0.670 6.044 1.00 96.06 172 ILE A N 1
ATOM 1309 C CA . ILE A 1 172 ? -2.815 0.197 6.672 1.00 96.06 172 ILE A CA 1
ATOM 1310 C C . ILE A 1 172 ? -4.126 -0.567 6.886 1.00 96.06 172 ILE A C 1
ATOM 1312 O O . ILE A 1 172 ? -4.707 -0.461 7.966 1.00 96.06 172 ILE A O 1
ATOM 1316 N N . VAL A 1 173 ? -4.589 -1.332 5.892 1.00 96.56 173 VAL A N 1
ATOM 1317 C CA . VAL A 1 173 ? -5.809 -2.147 6.019 1.00 96.56 173 VAL A CA 1
ATOM 1318 C C . VAL A 1 173 ? -5.669 -3.174 7.138 1.00 96.56 173 VAL A C 1
ATOM 1320 O O . VAL A 1 173 ? -6.556 -3.252 7.987 1.00 96.56 173 VAL A O 1
ATOM 1323 N N . THR A 1 174 ? -4.555 -3.905 7.190 1.00 96.56 174 THR A N 1
ATOM 1324 C CA . THR A 1 174 ? -4.296 -4.902 8.240 1.00 96.56 174 THR A CA 1
ATOM 1325 C C . THR A 1 174 ? -4.328 -4.267 9.626 1.00 96.56 174 THR A C 1
ATOM 1327 O O . THR A 1 174 ? -5.048 -4.727 10.512 1.00 96.56 174 THR A O 1
ATOM 1330 N N . LEU A 1 175 ? -3.615 -3.153 9.807 1.00 96.31 175 LEU A N 1
ATOM 1331 C CA . LEU A 1 175 ? -3.570 -2.435 11.078 1.00 96.31 175 LEU A CA 1
ATOM 1332 C C . LEU A 1 175 ? -4.961 -1.925 11.497 1.00 96.31 175 LEU A C 1
ATOM 1334 O O . LEU A 1 175 ? -5.341 -1.980 12.670 1.00 96.31 175 LEU A O 1
ATOM 1338 N N . GLN A 1 176 ? -5.744 -1.433 10.538 1.00 95.12 176 GLN A N 1
ATOM 1339 C CA . GLN A 1 176 ? -7.121 -1.018 10.775 1.00 95.12 176 GLN A CA 1
ATOM 1340 C C . GLN A 1 176 ? -8.010 -2.179 11.217 1.00 95.12 176 GLN A C 1
ATOM 1342 O O . GLN A 1 176 ? -8.779 -2.017 12.160 1.00 95.12 176 GLN A O 1
ATOM 1347 N N . GLN A 1 177 ? -7.912 -3.334 10.560 1.00 96.19 177 GLN A N 1
ATOM 1348 C CA . GLN A 1 177 ? -8.693 -4.520 10.911 1.00 96.19 177 GLN A CA 1
ATOM 1349 C C . GLN A 1 177 ? -8.344 -5.019 12.317 1.00 96.19 177 GLN A C 1
ATOM 1351 O O . GLN A 1 177 ? -9.250 -5.228 13.118 1.00 96.19 177 GLN A O 1
ATOM 1356 N N . GLN A 1 178 ? -7.055 -5.095 12.661 1.00 95.75 178 GLN A N 1
ATOM 1357 C CA . GLN A 1 178 ? -6.595 -5.427 14.017 1.00 95.75 178 GLN A CA 1
ATOM 1358 C C . GLN A 1 178 ? -7.130 -4.440 15.064 1.00 95.75 178 GLN A C 1
ATOM 1360 O O . GLN A 1 178 ? -7.569 -4.834 16.146 1.00 95.75 178 GLN A O 1
ATOM 1365 N N . THR A 1 179 ? -7.145 -3.146 14.731 1.00 93.44 179 THR A N 1
ATOM 1366 C CA . THR A 1 179 ? -7.700 -2.100 15.603 1.00 93.44 179 THR A CA 1
ATOM 1367 C C . THR A 1 179 ? -9.206 -2.279 15.790 1.00 93.44 179 THR A C 1
ATOM 1369 O O . THR A 1 179 ? -9.697 -2.196 16.913 1.00 93.44 179 THR A O 1
ATOM 1372 N N . ILE A 1 180 ? -9.946 -2.548 14.710 1.00 94.12 180 ILE A N 1
ATOM 1373 C CA . ILE A 1 180 ? -11.394 -2.789 14.752 1.00 94.12 180 ILE A CA 1
ATOM 1374 C C . ILE A 1 180 ? -11.704 -4.008 15.621 1.00 94.12 180 ILE A C 1
ATOM 1376 O O . ILE A 1 180 ? -12.530 -3.893 16.521 1.00 94.12 180 ILE A O 1
ATOM 1380 N N . GLN A 1 181 ? -11.010 -5.129 15.407 1.00 94.62 181 GLN A N 1
ATOM 1381 C CA . GLN A 1 181 ? -11.171 -6.351 16.199 1.00 94.62 181 GLN A CA 1
ATOM 1382 C C . GLN A 1 181 ? -10.881 -6.103 17.681 1.00 94.62 181 GLN A C 1
ATOM 1384 O O . GLN A 1 181 ? -11.687 -6.469 18.533 1.00 94.62 181 GLN A O 1
ATOM 1389 N N . SER A 1 182 ? -9.781 -5.410 17.993 1.00 93.12 182 SER A N 1
ATOM 1390 C CA . SER A 1 182 ? -9.428 -5.078 19.378 1.00 93.12 182 SER A CA 1
ATOM 1391 C C . SER A 1 182 ? -10.507 -4.226 20.045 1.00 93.12 182 SER A C 1
ATOM 1393 O O . SER A 1 182 ? -10.894 -4.490 21.178 1.00 93.12 182 SER A O 1
ATOM 1395 N N . LEU A 1 183 ? -11.037 -3.218 19.343 1.00 91.25 183 LEU A N 1
ATOM 1396 C CA . LEU A 1 183 ? -12.120 -2.386 19.867 1.00 91.25 183 LEU A CA 1
ATOM 1397 C C . LEU A 1 183 ? -13.418 -3.191 20.030 1.00 91.25 183 LEU A C 1
ATOM 1399 O O . LEU A 1 183 ? -14.068 -3.093 21.063 1.00 91.25 183 LEU A O 1
ATOM 1403 N N . GLN A 1 184 ? -13.795 -4.014 19.056 1.00 91.06 184 GLN A N 1
ATOM 1404 C CA . GLN A 1 184 ? -14.990 -4.856 19.155 1.00 91.06 184 GLN A CA 1
ATOM 1405 C C . GLN A 1 184 ? -14.905 -5.846 20.322 1.00 91.06 184 GLN A C 1
ATOM 1407 O O . GLN A 1 184 ? -15.888 -5.999 21.043 1.00 91.06 184 GLN A O 1
ATOM 1412 N N . GLY A 1 185 ? -13.733 -6.441 20.568 1.00 90.31 185 GLY A N 1
ATOM 1413 C CA . GLY A 1 185 ? -13.500 -7.310 21.723 1.00 90.31 185 GLY A CA 1
ATOM 1414 C C . GLY A 1 185 ? -13.741 -6.605 23.062 1.00 90.31 185 GLY A C 1
ATOM 1415 O O . GLY A 1 185 ? -14.286 -7.204 23.980 1.00 90.31 185 GLY A O 1
ATOM 1416 N N . LEU A 1 186 ? -13.447 -5.304 23.158 1.00 88.31 186 LEU A N 1
ATOM 1417 C CA . LEU A 1 186 ? -13.746 -4.506 24.356 1.00 88.31 186 LEU A CA 1
ATOM 1418 C C . LEU A 1 186 ? -15.232 -4.178 24.546 1.00 88.31 186 LEU A C 1
ATOM 1420 O O . LEU A 1 186 ? -15.602 -3.671 25.605 1.00 88.31 186 LEU A O 1
ATOM 1424 N N . LEU A 1 187 ? -16.072 -4.386 23.531 1.00 83.94 187 LEU A N 1
ATOM 1425 C CA . LEU A 1 187 ? -17.519 -4.160 23.613 1.00 83.94 187 LEU A CA 1
ATOM 1426 C C . LEU A 1 187 ? -18.299 -5.441 23.909 1.00 83.94 187 LEU A C 1
ATOM 1428 O O . LEU A 1 187 ? -19.469 -5.351 24.278 1.00 83.94 187 LEU A O 1
ATOM 1432 N N . GLN A 1 188 ? -17.687 -6.614 23.742 1.00 80.38 188 GLN A N 1
ATOM 1433 C CA . GLN A 1 188 ? -18.344 -7.867 24.079 1.00 80.38 188 GLN A CA 1
ATOM 1434 C C . GLN A 1 188 ? -18.398 -8.019 25.606 1.00 80.38 188 GLN A C 1
ATOM 1436 O O . GLN A 1 188 ? -17.383 -7.803 26.274 1.00 80.38 188 GLN A O 1
ATOM 1441 N N . PRO A 1 189 ? -19.561 -8.365 26.188 1.00 61.56 189 PRO A N 1
ATOM 1442 C CA . PRO A 1 189 ? -19.600 -8.770 27.581 1.00 61.56 189 PRO A CA 1
ATOM 1443 C C . PRO A 1 189 ? -18.706 -10.002 27.719 1.00 61.56 189 PRO A C 1
ATOM 1445 O O . PRO A 1 189 ? -18.841 -10.950 26.945 1.00 61.56 189 PRO A O 1
ATOM 1448 N N . VAL A 1 190 ? -17.782 -9.981 28.681 1.00 59.09 190 VAL A N 1
ATOM 1449 C CA . VAL A 1 190 ? -17.089 -11.201 29.100 1.00 59.09 190 VAL A CA 1
ATOM 1450 C C . VAL A 1 190 ? -18.197 -12.142 29.553 1.00 59.09 190 VAL A C 1
ATOM 1452 O O . VAL A 1 190 ? -18.824 -11.892 30.582 1.00 59.09 190 VAL A O 1
ATOM 1455 N N . ALA A 1 191 ? -18.520 -13.145 28.736 1.00 48.69 191 ALA A N 1
ATOM 1456 C CA . ALA A 1 191 ? -19.423 -14.204 29.141 1.00 48.69 191 ALA A CA 1
ATOM 1457 C C . ALA A 1 191 ? -18.779 -14.838 30.375 1.00 48.69 191 ALA A C 1
ATOM 1459 O O . ALA A 1 191 ? -17.718 -15.451 30.272 1.00 48.69 191 ALA A O 1
ATOM 1460 N N . GLN A 1 192 ? -19.352 -14.560 31.545 1.00 43.53 192 GLN A N 1
ATOM 1461 C CA . GLN A 1 192 ? -18.919 -15.158 32.796 1.00 43.53 192 GLN A CA 1
ATOM 1462 C C . GLN A 1 192 ? -19.125 -16.669 32.648 1.00 43.53 192 GLN A C 1
ATOM 1464 O O . GLN A 1 192 ? -20.262 -17.115 32.490 1.00 43.53 192 GLN A O 1
ATOM 1469 N N . GLN A 1 193 ? -18.018 -17.411 32.585 1.00 37.09 193 GLN A N 1
ATOM 1470 C CA . GLN A 1 193 ? -17.988 -18.834 32.917 1.00 37.09 193 GLN A CA 1
ATOM 1471 C C . GLN A 1 193 ? -18.004 -18.981 34.434 1.00 37.09 193 GLN A C 1
ATOM 1473 O O . GLN A 1 193 ? -17.375 -18.125 35.102 1.00 37.09 193 GLN A O 1
#

Organism: Heliobacterium mobile (NCBI:txid28064)

Secondary structure (DSSP, 8-state):
-----------------------------------------------------------GGGSTTHHHHHHHHHHHHHHHHHHHHHHHHHHHHGGGGTTSTTHHHHHHHHHHHHHHHHHHHHHHHHHHHHHHHHHHHHHHHHHTT-HHHHHHIIIIIIIHHHHHHHHHHHHHHHHHHHHHHHHHHTTS-----

pLDDT: mean 74.71, std 26.56, range [26.86, 98.25]